Protein AF-A0A9E0IUX7-F1 (afdb_monomer_lite)

Radius of gyration: 29.85 Å; chains: 1; bounding box: 52×55×116 Å

Structure (mmCIF, N/CA/C/O backbone):
data_AF-A0A9E0IUX7-F1
#
_entry.id   AF-A0A9E0IUX7-F1
#
loop_
_atom_site.group_PDB
_atom_site.id
_atom_site.type_symbol
_atom_site.label_atom_id
_atom_site.label_alt_id
_atom_site.label_comp_id
_atom_site.label_asym_id
_atom_site.label_entity_id
_atom_site.label_seq_id
_atom_site.pdbx_PDB_ins_code
_atom_site.Cartn_x
_atom_site.Cartn_y
_atom_site.Cartn_z
_atom_site.occupancy
_atom_site.B_iso_or_equiv
_atom_site.auth_seq_id
_atom_site.auth_comp_id
_atom_site.auth_asym_id
_atom_site.auth_atom_id
_atom_site.pdbx_PDB_model_num
ATOM 1 N N . MET A 1 1 ? -4.320 -24.422 -92.831 1.00 38.84 1 MET A N 1
ATOM 2 C CA . MET A 1 1 ? -2.859 -24.378 -92.634 1.00 38.84 1 MET A CA 1
ATOM 3 C C . MET A 1 1 ? -2.565 -23.336 -91.564 1.00 38.84 1 MET A C 1
ATOM 5 O O . MET A 1 1 ? -2.976 -22.202 -91.733 1.00 38.84 1 MET A O 1
ATOM 9 N N . THR A 1 2 ? -1.992 -23.792 -90.444 1.00 42.22 2 THR A N 1
ATOM 10 C CA . THR A 1 2 ? -1.026 -23.112 -89.547 1.00 42.22 2 THR A CA 1
ATOM 11 C C . THR A 1 2 ? -1.149 -21.610 -89.227 1.00 42.22 2 THR A C 1
ATOM 13 O O . THR A 1 2 ? -0.957 -20.772 -90.100 1.00 42.22 2 THR A O 1
ATOM 16 N N . GLY A 1 3 ? -1.266 -21.301 -87.926 1.00 33.66 3 GLY A N 1
ATOM 17 C CA . GLY A 1 3 ? -0.912 -20.006 -87.308 1.00 33.66 3 GLY A CA 1
ATOM 18 C C . GLY A 1 3 ? -1.658 -19.783 -85.980 1.00 33.66 3 GLY A C 1
ATOM 19 O O . GLY A 1 3 ? -2.802 -19.356 -86.001 1.00 33.66 3 GLY A O 1
ATOM 20 N N . ALA A 1 4 ? -1.196 -20.338 -84.850 1.00 39.91 4 ALA A N 1
ATOM 21 C CA . ALA A 1 4 ? -0.287 -19.721 -83.859 1.00 39.91 4 ALA A CA 1
ATOM 22 C C . ALA A 1 4 ? -0.928 -18.524 -83.109 1.00 39.91 4 ALA A C 1
ATOM 24 O O . ALA A 1 4 ? -1.075 -17.446 -83.665 1.00 39.91 4 ALA A O 1
ATOM 25 N N . PHE A 1 5 ? -1.538 -18.754 -81.937 1.00 42.25 5 PHE A N 1
ATOM 26 C CA . PHE A 1 5 ? -0.973 -18.569 -80.579 1.00 42.25 5 PHE A CA 1
ATOM 27 C C . PHE A 1 5 ? -0.482 -17.146 -80.258 1.00 42.25 5 PHE A C 1
ATOM 29 O O . PHE A 1 5 ? 0.521 -16.704 -80.802 1.00 42.25 5 PHE A O 1
ATOM 36 N N . THR A 1 6 ? -1.137 -16.486 -79.292 1.00 41.50 6 THR A N 1
ATOM 37 C CA . THR A 1 6 ? -0.513 -15.784 -78.144 1.00 41.50 6 THR A CA 1
ATOM 38 C C . THR A 1 6 ? -1.606 -15.173 -77.254 1.00 41.50 6 THR A C 1
ATOM 40 O O . THR A 1 6 ? -2.048 -14.046 -77.446 1.00 41.50 6 THR A O 1
ATOM 43 N N . ALA A 1 7 ? -2.057 -15.929 -76.250 1.00 42.12 7 ALA A N 1
ATOM 44 C CA . ALA A 1 7 ? -2.763 -15.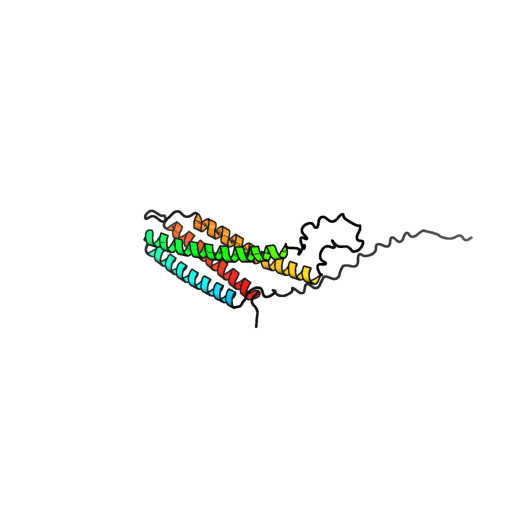364 -75.104 1.00 42.12 7 ALA A CA 1
ATOM 45 C C . ALA A 1 7 ? -1.705 -14.888 -74.098 1.00 42.12 7 ALA A C 1
ATOM 47 O O . ALA A 1 7 ? -0.958 -15.696 -73.545 1.00 42.12 7 ALA A O 1
ATOM 48 N N . LEU A 1 8 ? -1.611 -13.571 -73.906 1.00 38.94 8 LEU A N 1
ATOM 49 C CA . LEU A 1 8 ? -0.808 -12.945 -72.859 1.00 38.94 8 LEU A CA 1
ATOM 50 C C . LEU A 1 8 ? -1.397 -13.319 -71.492 1.00 38.94 8 LEU A C 1
ATOM 52 O O . LEU A 1 8 ? -2.413 -12.778 -71.062 1.00 38.94 8 LEU A O 1
ATOM 56 N N . LEU A 1 9 ? -0.748 -14.264 -70.816 1.00 36.31 9 LEU A N 1
ATOM 57 C CA . LEU A 1 9 ? -0.998 -14.582 -69.418 1.00 36.31 9 LEU A CA 1
ATOM 58 C C . LEU A 1 9 ? -0.338 -13.487 -68.562 1.00 36.31 9 LEU A C 1
ATOM 60 O O . LEU A 1 9 ? 0.882 -13.460 -68.398 1.00 36.31 9 LEU A O 1
ATOM 64 N N . TRP A 1 10 ? -1.127 -12.558 -68.025 1.00 37.59 10 TRP A N 1
ATOM 65 C CA . TRP A 1 10 ? -0.677 -11.685 -66.940 1.00 37.59 10 TRP A CA 1
ATOM 66 C C . TRP A 1 10 ? -0.594 -12.506 -65.649 1.00 37.59 10 TRP A C 1
ATOM 68 O O . TRP A 1 10 ? -1.574 -12.684 -64.933 1.00 37.59 10 TRP A O 1
ATOM 78 N N . CYS A 1 11 ? 0.600 -13.020 -65.352 1.00 33.94 11 CYS A N 1
ATOM 79 C CA . CYS A 1 11 ? 0.951 -13.499 -64.020 1.00 33.94 11 CYS A CA 1
ATOM 80 C C . CYS A 1 11 ? 1.122 -12.286 -63.096 1.00 33.94 11 CYS A C 1
ATOM 82 O O . CYS A 1 11 ? 2.198 -11.694 -63.018 1.00 33.94 11 CYS A O 1
ATOM 84 N N . THR A 1 12 ? 0.068 -11.908 -62.373 1.00 44.78 12 THR A N 1
ATOM 85 C CA . THR A 1 12 ? 0.210 -11.076 -61.176 1.00 44.78 12 THR A CA 1
ATOM 86 C C . THR A 1 12 ? 0.942 -11.897 -60.120 1.00 44.78 12 THR A C 1
ATOM 88 O O . THR A 1 12 ? 0.341 -12.737 -59.449 1.00 44.78 12 THR A O 1
ATOM 91 N N . MET A 1 13 ? 2.250 -11.679 -59.975 1.00 39.25 13 MET A N 1
ATOM 92 C CA . MET A 1 13 ? 2.980 -12.140 -58.799 1.00 39.25 13 MET A CA 1
AT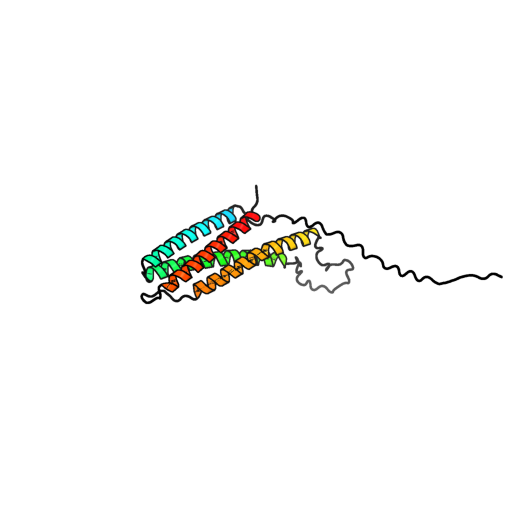OM 93 C C . MET A 1 13 ? 2.499 -11.341 -57.586 1.00 39.25 13 MET A C 1
ATOM 95 O O . MET A 1 13 ? 3.019 -10.275 -57.268 1.00 39.25 13 MET A O 1
ATOM 99 N N . VAL A 1 14 ? 1.480 -11.863 -56.908 1.00 43.47 14 VAL A N 1
ATOM 100 C CA . VAL A 1 14 ? 1.226 -11.529 -55.509 1.00 43.47 14 VAL A CA 1
ATOM 101 C C . VAL A 1 14 ? 2.374 -12.158 -54.731 1.00 43.47 14 VAL A C 1
ATOM 103 O O . VAL A 1 14 ? 2.405 -13.372 -54.542 1.00 43.47 14 VAL A O 1
ATOM 106 N N . LEU A 1 15 ? 3.355 -11.345 -54.334 1.00 39.97 15 LEU A N 1
ATOM 107 C CA . LEU A 1 15 ? 4.322 -11.759 -53.325 1.00 39.97 15 LEU A CA 1
ATOM 108 C C . LEU A 1 15 ? 3.532 -12.141 -52.065 1.00 39.97 15 LEU A C 1
ATOM 110 O O . LEU A 1 15 ? 2.854 -11.272 -51.506 1.00 39.97 15 LEU A O 1
ATOM 114 N N . PRO A 1 16 ? 3.602 -13.393 -51.580 1.00 40.91 16 PRO A N 1
ATOM 115 C CA . PRO A 1 16 ? 3.170 -13.667 -50.228 1.00 40.91 16 PRO A CA 1
ATOM 116 C C . PRO A 1 16 ? 4.124 -12.903 -49.313 1.00 40.91 16 PRO A C 1
ATOM 118 O O . PRO A 1 16 ? 5.325 -13.176 -49.270 1.00 40.91 16 PRO A O 1
ATOM 121 N N . LEU A 1 17 ? 3.579 -11.900 -48.624 1.00 39.53 17 LEU A N 1
ATOM 122 C CA . LEU A 1 17 ? 4.209 -11.248 -47.488 1.00 39.53 17 LEU A CA 1
ATOM 123 C C . LEU A 1 17 ? 4.637 -12.372 -46.543 1.00 39.53 17 LEU A C 1
ATOM 125 O O . LEU A 1 17 ? 3.790 -13.002 -45.909 1.00 39.53 17 LEU A O 1
ATOM 129 N N . ALA A 1 18 ? 5.931 -12.694 -46.544 1.00 40.06 18 ALA A N 1
ATOM 130 C CA . ALA A 1 18 ? 6.487 -13.728 -45.695 1.00 40.06 18 ALA A CA 1
ATOM 131 C C . ALA A 1 18 ? 6.075 -13.390 -44.264 1.00 40.06 18 ALA A C 1
ATOM 133 O O . ALA A 1 18 ? 6.483 -12.360 -43.721 1.00 40.06 18 ALA A O 1
ATOM 134 N N . ALA A 1 19 ? 5.193 -14.220 -43.707 1.00 41.41 19 ALA A N 1
ATOM 135 C CA . ALA A 1 19 ? 4.741 -14.111 -42.339 1.00 41.41 19 ALA A CA 1
ATOM 136 C C . ALA A 1 19 ? 5.991 -14.043 -41.463 1.00 41.41 19 ALA A C 1
ATOM 138 O O . ALA A 1 19 ? 6.768 -14.998 -41.398 1.00 41.41 19 ALA A O 1
ATOM 139 N N . ALA A 1 20 ? 6.217 -12.873 -40.865 1.00 42.66 20 ALA A N 1
ATOM 140 C CA . ALA A 1 20 ? 7.268 -12.682 -39.891 1.00 42.66 20 ALA A CA 1
ATOM 141 C C . ALA A 1 20 ? 7.113 -13.793 -38.852 1.00 42.66 20 ALA A C 1
ATOM 143 O O . ALA A 1 20 ? 6.057 -13.910 -38.226 1.00 42.66 20 ALA A O 1
ATOM 144 N N . ALA A 1 21 ? 8.137 -14.639 -38.728 1.00 38.56 21 ALA A N 1
ATOM 145 C CA . ALA A 1 21 ? 8.177 -15.666 -37.702 1.00 38.56 21 ALA A CA 1
ATOM 146 C C . ALA A 1 21 ? 7.792 -15.018 -36.361 1.00 38.56 21 ALA A C 1
ATOM 148 O O . ALA A 1 21 ? 8.293 -13.921 -36.073 1.00 38.56 21 ALA A O 1
ATOM 149 N N . PRO A 1 22 ? 6.897 -15.634 -35.562 1.00 43.81 22 PRO A N 1
ATOM 150 C CA . PRO A 1 22 ? 6.541 -15.083 -34.268 1.00 43.81 22 PRO A CA 1
ATOM 151 C C . PRO A 1 22 ? 7.844 -14.901 -33.500 1.00 43.81 22 PRO A C 1
ATOM 153 O O . PRO A 1 22 ? 8.601 -15.855 -33.317 1.00 43.81 22 PRO A O 1
ATOM 156 N N . LEU A 1 23 ? 8.145 -13.651 -33.133 1.00 45.34 23 LEU A N 1
ATOM 157 C CA . LEU A 1 23 ? 9.224 -13.342 -32.208 1.00 45.34 23 LEU A CA 1
ATOM 158 C C . LEU A 1 23 ? 8.963 -14.217 -30.992 1.00 45.34 23 LEU A C 1
ATOM 160 O O . LEU A 1 23 ? 8.014 -13.960 -30.260 1.00 45.34 23 LEU A O 1
ATOM 164 N N . SER A 1 24 ? 9.752 -15.278 -30.841 1.00 42.47 24 SER A N 1
ATOM 165 C CA . SER A 1 24 ? 9.698 -16.163 -29.692 1.00 42.47 24 SER A CA 1
ATOM 166 C C . SER A 1 24 ? 9.793 -15.280 -28.456 1.00 42.47 24 SER A C 1
ATOM 168 O O . SER A 1 24 ? 10.819 -14.632 -28.217 1.00 42.47 24 SER A O 1
ATOM 170 N N . ASP A 1 25 ? 8.658 -15.184 -27.775 1.00 42.00 25 ASP A N 1
ATOM 171 C CA . ASP A 1 25 ? 8.379 -14.323 -26.640 1.00 42.00 25 ASP A CA 1
ATOM 172 C C . ASP A 1 25 ? 9.044 -14.960 -25.421 1.00 42.00 25 ASP A C 1
ATOM 174 O O . ASP A 1 25 ? 8.406 -15.516 -24.530 1.00 42.00 25 ASP A O 1
ATOM 178 N N . THR A 1 26 ? 10.376 -15.001 -25.430 1.00 44.91 26 THR A N 1
ATOM 179 C CA . THR A 1 26 ? 11.132 -15.353 -24.238 1.00 44.91 26 THR A CA 1
ATOM 180 C C . THR A 1 26 ? 10.940 -14.180 -23.293 1.00 44.91 26 THR A C 1
ATOM 182 O O . THR A 1 26 ? 11.667 -13.191 -23.381 1.00 44.91 26 THR A O 1
ATOM 185 N N . SER A 1 27 ? 9.905 -14.253 -22.452 1.00 49.03 27 SER A N 1
ATOM 186 C CA . SER A 1 27 ? 9.655 -13.281 -21.397 1.00 49.03 27 SER A CA 1
ATOM 187 C C . SER A 1 27 ? 10.937 -13.173 -20.578 1.00 49.03 27 SER A C 1
ATOM 189 O O . SER A 1 27 ? 11.282 -14.091 -19.827 1.00 49.03 27 SER A O 1
ATOM 191 N N . LEU A 1 28 ? 11.693 -12.096 -20.780 1.00 54.25 28 LEU A N 1
ATOM 192 C CA . LEU A 1 28 ? 12.832 -11.789 -19.934 1.00 54.25 28 LEU A CA 1
ATOM 193 C C . LEU A 1 28 ? 12.288 -11.736 -18.509 1.00 54.25 28 LEU A C 1
ATOM 195 O O . LEU A 1 28 ? 11.316 -11.030 -18.232 1.00 54.25 28 LEU A O 1
ATOM 199 N N . GLY A 1 29 ? 12.858 -12.566 -17.637 1.00 55.97 29 GLY A N 1
ATOM 200 C CA . GLY A 1 29 ? 12.474 -12.589 -16.237 1.00 55.97 29 GLY A CA 1
ATOM 201 C C . GLY A 1 29 ? 12.621 -11.195 -15.615 1.00 55.97 29 GLY A C 1
ATOM 202 O O . GLY A 1 29 ? 13.360 -10.357 -16.139 1.00 55.97 29 GLY A O 1
ATOM 203 N N . PRO A 1 30 ? 11.934 -10.939 -14.495 1.00 59.56 30 PRO A N 1
ATOM 204 C CA . PRO A 1 30 ? 11.991 -9.648 -13.826 1.00 59.56 30 PRO A CA 1
ATOM 205 C C . PRO A 1 30 ? 13.447 -9.287 -13.525 1.00 59.56 30 PRO A C 1
ATOM 207 O O . PRO A 1 30 ? 14.152 -10.031 -12.838 1.00 59.56 30 PRO A O 1
ATOM 210 N N . VAL A 1 31 ? 13.904 -8.147 -14.047 1.00 66.62 31 VAL A N 1
ATOM 211 C CA . VAL A 1 31 ? 15.215 -7.604 -13.686 1.00 66.62 31 VAL A CA 1
ATOM 212 C C . VAL A 1 31 ? 15.165 -7.290 -12.194 1.00 66.62 31 VAL A C 1
ATOM 214 O O . VAL A 1 31 ? 14.237 -6.602 -11.771 1.00 66.62 31 VAL A O 1
ATOM 217 N N . PRO A 1 32 ? 16.121 -7.756 -11.375 1.00 70.81 32 PRO A N 1
ATOM 218 C CA . PRO A 1 32 ? 16.087 -7.464 -9.955 1.00 70.81 32 PRO A CA 1
ATOM 219 C C . PRO A 1 32 ? 16.117 -5.950 -9.709 1.00 70.81 32 PRO A C 1
ATOM 221 O O . PRO A 1 32 ? 17.098 -5.282 -10.043 1.00 70.81 32 PRO A O 1
ATOM 224 N N . LYS A 1 33 ? 15.044 -5.406 -9.135 1.00 81.31 33 LYS A N 1
ATOM 225 C CA . LYS A 1 33 ? 14.927 -3.979 -8.786 1.00 81.31 33 LYS A CA 1
ATOM 226 C C . LYS A 1 33 ? 15.005 -3.742 -7.292 1.00 81.31 33 LYS A C 1
ATOM 228 O O . LYS A 1 33 ? 15.460 -2.683 -6.875 1.00 81.31 33 LYS A O 1
ATOM 233 N N . TYR A 1 34 ? 14.592 -4.731 -6.505 1.00 80.69 34 TYR A N 1
ATOM 234 C CA . TYR A 1 34 ? 14.556 -4.621 -5.059 1.00 80.69 34 TYR A CA 1
ATOM 235 C C . TYR A 1 34 ? 15.712 -5.374 -4.419 1.00 80.69 34 TYR A C 1
ATOM 237 O O . TYR A 1 34 ? 16.035 -6.522 -4.752 1.00 80.69 34 TYR A O 1
ATOM 245 N N . SER A 1 35 ? 16.314 -4.724 -3.435 1.00 84.94 35 SER A N 1
ATOM 246 C CA . SER A 1 35 ? 17.231 -5.366 -2.513 1.00 84.94 35 SER A CA 1
ATOM 247 C C . SER A 1 35 ? 16.472 -6.260 -1.526 1.00 84.94 35 SER A C 1
ATOM 249 O O . SER A 1 35 ? 15.308 -6.038 -1.185 1.00 84.94 35 SER A O 1
ATOM 251 N N . GLN A 1 36 ? 17.168 -7.262 -0.986 1.00 85.56 36 GLN A N 1
ATOM 252 C CA . GLN A 1 36 ? 16.649 -8.063 0.129 1.00 85.56 36 GLN A CA 1
ATOM 253 C C . GLN A 1 36 ? 16.327 -7.202 1.365 1.00 85.56 36 GLN A C 1
ATOM 255 O O . GLN A 1 36 ? 15.449 -7.559 2.147 1.00 85.56 36 GLN A O 1
ATOM 260 N N . ALA A 1 37 ? 17.021 -6.074 1.550 1.00 87.81 37 ALA A N 1
ATOM 261 C CA . ALA A 1 37 ? 16.767 -5.146 2.649 1.00 87.81 37 ALA A CA 1
ATOM 262 C C . ALA A 1 37 ? 15.415 -4.433 2.491 1.00 87.81 37 ALA A C 1
ATOM 264 O O . ALA A 1 37 ? 14.642 -4.388 3.444 1.00 87.81 37 ALA A O 1
ATOM 265 N N . GLU A 1 38 ? 15.092 -3.952 1.288 1.00 87.44 38 GLU A N 1
ATOM 266 C CA . GLU A 1 38 ? 13.795 -3.322 0.998 1.00 87.44 38 GLU A CA 1
ATOM 267 C C . GLU A 1 38 ? 12.640 -4.309 1.156 1.00 87.44 38 GLU A C 1
ATOM 269 O O . GLU A 1 38 ? 11.634 -3.976 1.772 1.00 87.44 38 GLU A O 1
ATOM 274 N N . TRP A 1 39 ? 12.805 -5.549 0.687 1.00 90.50 39 TRP A N 1
ATOM 275 C CA . TRP A 1 39 ? 11.792 -6.590 0.871 1.00 90.50 39 TRP A CA 1
ATOM 276 C C . TRP A 1 39 ? 11.557 -6.937 2.350 1.00 90.50 39 TRP A C 1
ATOM 278 O O . TRP A 1 39 ? 10.419 -7.133 2.779 1.00 90.50 39 TRP A O 1
ATOM 288 N N . LYS A 1 40 ? 12.624 -6.995 3.160 1.00 91.69 40 LYS A N 1
ATOM 289 C CA . LYS A 1 40 ? 12.500 -7.202 4.612 1.00 91.69 40 LYS A CA 1
ATOM 290 C C . LYS A 1 40 ? 11.812 -6.024 5.295 1.00 91.69 40 LYS A C 1
ATOM 292 O O . LYS A 1 40 ? 10.946 -6.258 6.133 1.00 91.69 40 LYS A O 1
ATOM 297 N N . LYS A 1 41 ? 12.161 -4.793 4.917 1.00 93.19 41 LYS A N 1
ATOM 298 C CA . LYS A 1 41 ? 11.524 -3.582 5.440 1.00 93.19 41 LYS A CA 1
ATOM 299 C C . LYS A 1 41 ? 10.020 -3.584 5.148 1.00 93.19 41 LYS A C 1
ATOM 301 O O . LYS A 1 41 ? 9.238 -3.416 6.074 1.00 93.19 41 LYS A O 1
ATOM 306 N N . GLU A 1 42 ? 9.622 -3.885 3.913 1.00 92.56 42 GLU A N 1
ATOM 307 C CA . GLU A 1 42 ? 8.208 -3.987 3.525 1.00 92.56 42 GLU A CA 1
ATOM 308 C C . GLU A 1 42 ? 7.460 -5.021 4.385 1.00 92.56 42 GLU A C 1
ATOM 310 O O . GLU A 1 42 ? 6.380 -4.779 4.924 1.00 92.56 42 GLU A O 1
ATOM 315 N N . LYS A 1 43 ? 8.085 -6.180 4.617 1.00 94.44 43 LYS A N 1
ATOM 316 C CA . LYS A 1 43 ? 7.533 -7.215 5.498 1.00 94.44 43 LYS A CA 1
ATOM 317 C C . LYS A 1 43 ? 7.364 -6.730 6.945 1.00 94.44 43 LYS A C 1
ATOM 319 O O . LYS A 1 43 ? 6.386 -7.094 7.602 1.00 94.44 43 LYS A O 1
ATOM 324 N N . GLU A 1 44 ? 8.312 -5.954 7.463 1.00 94.69 44 GLU A N 1
ATOM 325 C CA . GLU A 1 44 ? 8.221 -5.355 8.798 1.00 94.69 44 GLU A CA 1
ATOM 326 C C . GLU A 1 44 ? 7.123 -4.296 8.880 1.00 94.69 44 GLU A C 1
ATOM 328 O O . GLU A 1 44 ? 6.409 -4.239 9.883 1.00 94.69 44 GLU A O 1
ATOM 333 N N . ASP A 1 45 ? 6.958 -3.487 7.838 1.00 93.62 45 ASP A N 1
ATOM 334 C CA . ASP A 1 45 ? 5.942 -2.442 7.781 1.00 93.62 45 ASP A CA 1
ATOM 335 C C . ASP A 1 45 ? 4.529 -3.053 7.718 1.00 93.62 45 ASP A C 1
ATOM 337 O O . ASP A 1 45 ? 3.666 -2.653 8.505 1.00 93.62 45 ASP A O 1
ATOM 341 N N . ILE A 1 46 ? 4.329 -4.152 6.975 1.00 94.94 46 ILE A N 1
ATOM 342 C CA . ILE A 1 46 ? 3.103 -4.977 7.049 1.00 94.94 46 ILE A CA 1
ATOM 343 C C . ILE A 1 46 ? 2.873 -5.511 8.470 1.00 94.94 46 ILE A C 1
ATOM 345 O O . ILE A 1 46 ? 1.753 -5.474 8.984 1.00 94.94 46 ILE A O 1
ATOM 349 N N . ALA A 1 47 ? 3.918 -6.002 9.144 1.00 95.81 47 ALA A N 1
ATOM 350 C CA . ALA A 1 47 ? 3.788 -6.533 10.501 1.00 95.81 47 ALA A CA 1
ATOM 351 C C . ALA A 1 47 ? 3.433 -5.444 11.532 1.00 95.81 47 ALA A C 1
ATOM 353 O O . ALA A 1 47 ? 2.689 -5.709 12.482 1.00 95.81 47 ALA A O 1
ATOM 354 N N . LYS A 1 48 ? 3.946 -4.217 11.365 1.00 95.12 48 LYS A N 1
ATOM 355 C CA . LYS A 1 48 ? 3.555 -3.054 12.179 1.00 95.12 48 LYS A CA 1
ATOM 356 C C . LYS A 1 48 ? 2.106 -2.664 11.900 1.00 95.12 48 LYS A C 1
ATOM 358 O O . LYS A 1 48 ? 1.352 -2.477 12.856 1.00 95.12 48 LYS A O 1
ATOM 363 N N . PHE A 1 49 ? 1.704 -2.627 10.632 1.00 95.88 49 PHE A N 1
ATOM 364 C CA . PHE A 1 49 ? 0.330 -2.329 10.236 1.00 95.88 49 PHE A CA 1
ATOM 365 C C . PHE A 1 49 ? -0.658 -3.349 10.826 1.00 95.88 49 PHE A C 1
ATOM 367 O O . PHE A 1 49 ? -1.671 -2.976 11.412 1.00 95.88 49 PHE A O 1
ATOM 374 N N . ASP A 1 50 ? -0.310 -4.639 10.815 1.00 95.75 50 ASP A N 1
ATOM 375 C CA . ASP A 1 50 ? -1.097 -5.702 11.455 1.00 95.75 50 ASP A CA 1
ATOM 376 C C . ASP A 1 50 ? -1.279 -5.492 12.965 1.00 95.75 50 ASP A C 1
ATOM 378 O O . ASP A 1 50 ? -2.341 -5.795 13.520 1.00 95.75 50 ASP A O 1
ATOM 382 N N . LYS A 1 51 ? -0.255 -4.978 13.659 1.00 96.19 51 LYS A N 1
ATOM 383 C CA . LYS A 1 51 ? -0.365 -4.633 15.085 1.00 96.19 51 LYS A CA 1
ATOM 384 C C . LYS A 1 51 ? -1.324 -3.462 15.292 1.00 96.19 51 LYS A C 1
ATOM 386 O O . LYS A 1 51 ? -2.179 -3.550 16.172 1.00 96.19 51 LYS A O 1
ATOM 391 N N . GLN A 1 52 ? -1.226 -2.423 14.466 1.00 94.81 52 GLN A N 1
ATOM 392 C CA . GLN A 1 52 ? -2.127 -1.269 14.516 1.00 94.81 52 GLN A CA 1
ATOM 393 C C . GLN A 1 52 ? -3.575 -1.673 14.212 1.00 94.81 52 GLN A C 1
ATOM 395 O O . GLN A 1 52 ? -4.488 -1.243 14.907 1.00 94.81 52 GLN A O 1
ATOM 400 N N . LEU A 1 53 ? -3.798 -2.573 13.254 1.00 95.44 53 LEU A N 1
ATOM 401 C CA . LEU A 1 53 ? -5.130 -3.075 12.907 1.00 95.44 53 LEU A CA 1
ATOM 402 C C . LEU A 1 53 ? -5.742 -3.911 14.042 1.00 95.44 53 LEU A C 1
ATOM 404 O O . LEU A 1 53 ? -6.934 -3.811 14.339 1.00 95.44 53 LEU A O 1
ATOM 408 N N . LYS A 1 54 ? -4.926 -4.708 14.744 1.00 95.75 54 LYS A N 1
ATOM 409 C CA . LYS A 1 54 ? -5.358 -5.394 15.975 1.00 95.75 54 LYS A CA 1
ATOM 410 C C . LYS A 1 54 ? -5.701 -4.405 17.087 1.00 95.75 54 LYS A C 1
ATOM 412 O O . LYS A 1 54 ? -6.658 -4.642 17.824 1.00 95.75 54 LYS A O 1
ATOM 417 N N . GLU A 1 55 ? -4.928 -3.333 17.231 1.00 94.75 55 GLU A N 1
ATOM 418 C CA . GLU A 1 55 ? -5.213 -2.267 18.192 1.00 94.75 55 GLU A CA 1
ATOM 419 C C . GLU A 1 55 ? -6.520 -1.544 17.848 1.00 94.75 55 GLU A C 1
ATOM 421 O O . GLU A 1 55 ? -7.373 -1.395 18.719 1.00 94.75 55 GLU A O 1
ATOM 426 N N . TRP A 1 56 ? -6.742 -1.223 16.572 1.00 94.56 56 TRP A N 1
ATOM 427 C CA . TRP A 1 56 ? -7.987 -0.648 16.066 1.00 94.56 56 TRP A CA 1
ATOM 428 C C . TRP A 1 56 ? -9.195 -1.517 16.422 1.00 94.56 56 TRP A C 1
ATOM 430 O O . TRP A 1 56 ? -10.139 -1.046 17.051 1.00 94.56 56 TRP A O 1
ATOM 440 N N . LYS A 1 57 ? -9.131 -2.826 16.151 1.00 93.62 57 LYS A N 1
ATOM 441 C CA . LYS A 1 57 ? -10.198 -3.769 16.528 1.00 93.62 57 LYS A CA 1
ATOM 442 C C . LYS A 1 57 ? -10.475 -3.791 18.035 1.00 93.62 57 LYS A C 1
ATOM 444 O O . LYS A 1 57 ? -11.612 -4.013 18.445 1.00 93.62 57 LYS A O 1
ATOM 449 N N . LYS A 1 58 ? -9.456 -3.582 18.877 1.00 93.12 58 LYS A N 1
ATOM 450 C CA . LYS A 1 58 ? -9.639 -3.444 20.332 1.00 93.12 58 LYS A CA 1
ATOM 451 C C . LYS A 1 58 ? -10.261 -2.095 20.696 1.00 93.12 58 LYS A C 1
ATOM 453 O O . LYS A 1 58 ? -11.107 -2.064 21.583 1.00 93.12 58 LYS A O 1
ATOM 458 N N . ALA A 1 59 ? -9.866 -1.014 20.028 1.00 90.44 59 ALA A N 1
ATOM 459 C CA . ALA A 1 59 ? -10.430 0.317 20.230 1.00 90.44 59 ALA A CA 1
ATOM 460 C C . ALA A 1 59 ? -11.927 0.353 19.889 1.00 90.44 59 ALA A C 1
ATOM 462 O O . ALA A 1 59 ? -12.717 0.814 20.708 1.00 90.44 59 ALA A O 1
ATOM 463 N N . VAL A 1 60 ? -12.325 -0.257 18.766 1.00 90.69 60 VAL A N 1
ATOM 464 C CA . VAL A 1 60 ? -13.734 -0.406 18.353 1.00 90.69 60 VAL A CA 1
ATOM 465 C C . VAL A 1 60 ? -14.565 -1.111 19.421 1.00 90.69 60 VAL A C 1
ATOM 467 O O . VAL A 1 60 ? -15.647 -0.647 19.757 1.00 90.69 60 VAL A O 1
ATOM 470 N N . LYS A 1 61 ? -14.040 -2.177 20.039 1.00 88.94 61 LYS A N 1
ATOM 471 C CA . LYS A 1 61 ? -14.740 -2.885 21.127 1.00 88.94 61 LYS A CA 1
ATOM 472 C C . LYS A 1 61 ? -14.908 -2.054 22.397 1.00 88.94 61 LYS A C 1
ATOM 474 O O . LYS A 1 61 ? -15.860 -2.273 23.134 1.00 88.94 61 LYS A O 1
ATOM 479 N N . LYS A 1 62 ? -13.966 -1.154 22.685 1.00 87.25 62 LYS A N 1
ATOM 480 C CA . LYS A 1 62 ? -14.025 -0.275 23.861 1.00 87.25 62 LYS A CA 1
ATOM 481 C C . LYS A 1 62 ? -14.956 0.920 23.657 1.00 87.25 62 LYS A C 1
ATOM 483 O O . LYS A 1 62 ? -15.311 1.543 24.649 1.00 87.25 62 LYS A O 1
ATOM 488 N N . ALA A 1 63 ? -15.294 1.247 22.404 1.00 82.06 63 ALA A N 1
ATOM 489 C CA . ALA A 1 63 ? -16.166 2.358 22.020 1.00 82.06 63 ALA A CA 1
ATOM 490 C C . ALA A 1 63 ? -15.799 3.710 22.671 1.00 82.06 63 ALA A C 1
ATOM 492 O O . ALA A 1 63 ? -16.657 4.560 22.868 1.00 82.06 63 ALA A O 1
ATOM 493 N N . ASN A 1 64 ? -14.520 3.914 23.011 1.00 87.31 64 ASN A N 1
ATOM 494 C CA . ASN A 1 64 ? -14.025 5.181 23.543 1.00 87.31 64 ASN A CA 1
ATOM 495 C C . ASN A 1 64 ? -13.599 6.078 22.361 1.00 87.31 64 ASN A C 1
ATOM 497 O O . ASN A 1 64 ? -12.640 5.710 21.669 1.00 87.31 64 ASN A O 1
ATOM 501 N N . PRO A 1 65 ? -14.265 7.226 22.125 1.00 87.25 65 PRO A N 1
ATOM 502 C CA . PRO A 1 65 ? -14.000 8.075 20.963 1.00 87.25 65 PRO A CA 1
ATOM 503 C C . PRO A 1 65 ? -12.566 8.614 20.892 1.00 87.25 65 PRO A C 1
ATOM 505 O O . PRO A 1 65 ? -11.956 8.578 19.825 1.00 87.25 65 PRO A O 1
ATOM 508 N N . ASP A 1 66 ? -11.978 9.040 22.011 1.00 89.25 66 ASP A N 1
ATOM 509 C CA . ASP A 1 66 ? -10.609 9.579 22.036 1.00 89.25 66 ASP A CA 1
ATOM 510 C C . ASP A 1 66 ? -9.580 8.507 21.673 1.00 89.25 66 ASP A C 1
ATOM 512 O O . ASP A 1 66 ? -8.646 8.736 20.892 1.00 89.25 66 ASP A O 1
ATOM 516 N N . TYR A 1 67 ? -9.778 7.297 22.201 1.00 92.00 67 TYR A N 1
ATOM 517 C CA . TYR A 1 67 ? -8.922 6.164 21.879 1.00 92.00 67 TYR A CA 1
ATOM 518 C C . TYR A 1 67 ? -9.078 5.743 20.412 1.00 92.00 67 TYR A C 1
ATOM 520 O O . TYR A 1 67 ? -8.079 5.486 19.739 1.00 92.00 67 TYR A O 1
ATOM 528 N N . LEU A 1 68 ? -10.309 5.734 19.891 1.00 91.31 68 LEU A N 1
ATOM 529 C CA . LEU A 1 68 ? -10.598 5.471 18.481 1.00 91.31 68 LEU A CA 1
ATOM 530 C C . LEU A 1 68 ? -9.915 6.483 17.563 1.00 91.31 68 LEU A C 1
ATOM 532 O O . LEU A 1 68 ? -9.188 6.075 16.662 1.00 91.31 68 LEU A O 1
ATOM 536 N N . ASN A 1 69 ? -10.086 7.781 17.821 1.00 91.56 69 ASN A N 1
ATOM 537 C CA . ASN A 1 69 ? -9.468 8.849 17.035 1.00 91.56 69 ASN A CA 1
ATOM 538 C C . ASN A 1 69 ? -7.937 8.745 17.051 1.00 91.56 69 ASN A C 1
ATOM 540 O O . ASN A 1 69 ? -7.294 8.861 16.008 1.00 91.56 69 ASN A O 1
ATOM 544 N N . THR A 1 70 ? -7.349 8.442 18.212 1.00 93.56 70 THR A N 1
ATOM 545 C CA . THR A 1 70 ? -5.896 8.272 18.356 1.00 93.56 70 THR A CA 1
ATOM 546 C C . THR A 1 70 ? -5.376 7.085 17.544 1.00 93.56 70 THR A C 1
ATOM 548 O O . THR A 1 70 ? -4.412 7.217 16.788 1.00 93.56 70 THR A O 1
ATOM 551 N N . VAL A 1 71 ? -5.992 5.908 17.690 1.00 93.88 71 VAL A N 1
ATOM 552 C CA . VAL A 1 71 ? -5.554 4.697 16.977 1.00 93.88 71 VAL A CA 1
ATOM 553 C C . VAL A 1 71 ? -5.795 4.836 15.474 1.00 93.88 71 VAL A C 1
ATOM 555 O O . VAL A 1 71 ? -4.929 4.469 14.678 1.00 93.88 71 VAL A O 1
ATOM 558 N N . TYR A 1 72 ? -6.927 5.423 15.087 1.00 93.38 72 TYR A N 1
ATOM 559 C CA . TYR A 1 72 ? -7.266 5.679 13.694 1.00 93.38 72 TYR A CA 1
ATOM 560 C C . TYR A 1 72 ? -6.302 6.662 13.026 1.00 93.38 72 TYR A C 1
ATOM 562 O O . TYR A 1 72 ? -5.817 6.399 11.929 1.00 93.38 72 TYR A O 1
ATOM 570 N N . GLY A 1 73 ? -5.942 7.754 13.705 1.00 93.06 73 GLY A N 1
ATOM 571 C CA . GLY A 1 73 ? -4.947 8.701 13.200 1.00 93.06 73 GLY A CA 1
ATOM 572 C C . GLY A 1 73 ? -3.599 8.028 12.924 1.00 93.06 73 GLY A C 1
ATOM 573 O O . GLY A 1 73 ? -3.030 8.195 11.847 1.00 93.06 73 GLY A O 1
ATOM 574 N N . ARG A 1 74 ? -3.127 7.178 13.848 1.00 94.69 74 ARG A N 1
ATOM 575 C CA . ARG A 1 74 ? -1.852 6.452 13.694 1.00 94.69 74 ARG A CA 1
ATOM 576 C C . ARG A 1 74 ? -1.856 5.457 12.535 1.00 94.69 74 ARG A C 1
ATOM 578 O O . ARG A 1 74 ? -0.845 5.339 11.839 1.00 94.69 74 ARG A O 1
ATOM 585 N N . ILE A 1 75 ? -2.941 4.698 12.355 1.00 95.06 75 ILE A N 1
ATOM 586 C CA . ILE A 1 75 ? -3.023 3.729 11.251 1.00 95.06 75 ILE A CA 1
ATOM 587 C C . ILE A 1 75 ? -3.179 4.448 9.908 1.00 95.06 75 ILE A C 1
ATOM 589 O O . ILE A 1 75 ? -2.574 4.034 8.922 1.00 95.06 75 ILE A O 1
ATOM 593 N N . LEU A 1 76 ? -3.896 5.575 9.883 1.00 94.50 76 LEU A N 1
ATOM 594 C CA . LEU A 1 76 ? -4.048 6.400 8.692 1.00 94.50 76 LEU A CA 1
ATOM 595 C C . LEU A 1 76 ? -2.711 7.028 8.269 1.00 94.50 76 LEU A C 1
ATOM 597 O O . LEU A 1 76 ? -2.353 6.965 7.096 1.00 94.50 76 LEU A O 1
ATOM 601 N N . GLU A 1 77 ? -1.921 7.558 9.206 1.00 94.88 77 GLU A N 1
ATOM 602 C CA . GLU A 1 77 ? -0.555 8.025 8.923 1.00 94.88 77 GLU A CA 1
ATOM 603 C C . GLU A 1 77 ? 0.356 6.909 8.401 1.00 94.88 77 GLU A C 1
ATOM 605 O O . GLU A 1 77 ? 1.172 7.138 7.506 1.00 94.88 77 GLU A O 1
ATOM 610 N N . ALA A 1 78 ? 0.253 5.697 8.956 1.00 94.75 78 ALA A N 1
ATOM 611 C CA . ALA A 1 78 ? 1.003 4.550 8.453 1.00 94.75 78 ALA A CA 1
ATOM 612 C C . ALA A 1 78 ? 0.605 4.218 7.006 1.00 94.75 78 ALA A C 1
ATOM 614 O O . ALA A 1 78 ? 1.486 4.086 6.159 1.00 94.75 78 ALA A O 1
ATOM 615 N N . ALA A 1 79 ? -0.697 4.192 6.706 1.00 94.88 79 ALA A N 1
ATOM 616 C CA . ALA A 1 79 ? -1.210 3.962 5.358 1.00 94.88 79 ALA A CA 1
ATOM 617 C C . ALA A 1 79 ? -0.743 5.044 4.365 1.00 94.88 79 ALA A C 1
ATOM 619 O O . ALA A 1 79 ? -0.286 4.723 3.269 1.00 94.88 79 ALA A O 1
ATOM 620 N N . TYR A 1 80 ? -0.775 6.325 4.751 1.00 95.56 80 TYR A N 1
ATOM 621 C CA . TYR A 1 80 ? -0.256 7.415 3.914 1.00 95.56 80 TYR A CA 1
ATOM 622 C C . TYR A 1 80 ? 1.239 7.285 3.637 1.00 95.56 80 TYR A C 1
ATOM 624 O O . TYR A 1 80 ? 1.679 7.496 2.506 1.00 95.56 80 TYR A O 1
ATOM 632 N N . ARG A 1 81 ? 2.035 6.954 4.660 1.00 95.38 81 ARG A N 1
ATOM 633 C CA . ARG A 1 81 ? 3.479 6.760 4.489 1.00 95.38 81 ARG A CA 1
ATOM 634 C C . ARG A 1 81 ? 3.786 5.604 3.551 1.00 95.38 81 ARG A C 1
ATOM 636 O O . ARG A 1 81 ? 4.710 5.744 2.754 1.00 95.38 81 ARG A O 1
ATOM 643 N N . GLU A 1 82 ? 3.039 4.509 3.634 1.00 95.06 82 GLU A N 1
ATOM 644 C CA . GLU A 1 82 ? 3.225 3.376 2.729 1.00 95.06 82 GLU A CA 1
ATOM 645 C C . GLU A 1 82 ? 2.862 3.748 1.294 1.00 95.06 82 GLU A C 1
ATOM 647 O O . GLU A 1 82 ? 3.683 3.652 0.385 1.00 95.06 82 GLU A O 1
ATOM 652 N N . HIS A 1 83 ? 1.671 4.315 1.107 1.00 95.94 83 HIS A N 1
ATOM 653 C CA . HIS A 1 83 ? 1.215 4.739 -0.208 1.00 95.94 83 HIS A CA 1
ATOM 654 C C . HIS A 1 83 ? 2.187 5.704 -0.889 1.00 95.94 83 HIS A C 1
ATOM 656 O O . HIS A 1 83 ? 2.501 5.557 -2.070 1.00 95.94 83 HIS A O 1
ATOM 662 N N . ASN A 1 84 ? 2.704 6.681 -0.142 1.00 94.81 84 ASN A N 1
ATOM 663 C CA . ASN A 1 84 ? 3.678 7.627 -0.671 1.00 94.81 84 ASN A CA 1
ATOM 664 C C . ASN A 1 84 ? 5.005 6.944 -1.022 1.00 94.81 84 ASN A C 1
ATOM 666 O O . ASN A 1 84 ? 5.618 7.307 -2.025 1.00 94.81 84 ASN A O 1
ATOM 670 N N . GLN A 1 85 ? 5.459 5.960 -0.239 1.00 93.06 85 GLN A N 1
ATOM 671 C CA . GLN A 1 85 ? 6.658 5.186 -0.566 1.00 93.06 85 GLN A CA 1
ATOM 672 C C . GLN A 1 85 ? 6.469 4.416 -1.875 1.00 93.06 85 GLN A C 1
ATOM 674 O O . GLN A 1 85 ? 7.269 4.605 -2.796 1.00 93.06 85 GLN A O 1
ATOM 679 N N . LEU A 1 86 ? 5.394 3.633 -2.007 1.00 93.31 86 LEU A N 1
ATOM 680 C CA . LEU A 1 86 ? 5.089 2.913 -3.244 1.00 93.31 86 LEU A CA 1
ATOM 681 C C . LEU A 1 86 ? 4.941 3.876 -4.432 1.00 93.31 86 LEU A C 1
ATOM 683 O O . LEU A 1 86 ? 5.613 3.712 -5.450 1.00 93.31 86 LEU A O 1
ATOM 687 N N . SER A 1 87 ? 4.119 4.917 -4.298 1.00 93.31 87 SER A N 1
ATOM 688 C CA . SER A 1 87 ? 3.855 5.888 -5.366 1.00 93.31 87 SER A CA 1
ATOM 689 C C . SER A 1 87 ? 5.128 6.595 -5.844 1.00 93.31 87 SER A C 1
ATOM 691 O O . SER A 1 87 ? 5.362 6.717 -7.052 1.00 93.31 87 SER A O 1
ATOM 693 N N . ASN A 1 88 ? 6.014 6.987 -4.921 1.00 92.75 88 ASN A N 1
ATOM 694 C CA . ASN A 1 88 ? 7.302 7.591 -5.262 1.00 92.75 88 ASN A CA 1
ATOM 695 C C . ASN A 1 88 ? 8.222 6.610 -6.000 1.00 92.75 88 ASN A C 1
ATOM 697 O O . ASN A 1 88 ? 8.867 7.004 -6.976 1.00 92.75 88 ASN A O 1
ATOM 701 N N . ARG A 1 89 ? 8.257 5.335 -5.580 1.00 89.44 89 ARG A N 1
ATOM 702 C CA . ARG A 1 89 ? 9.020 4.276 -6.265 1.00 89.44 89 ARG A CA 1
ATOM 703 C C . ARG A 1 89 ? 8.524 4.085 -7.700 1.00 89.44 89 ARG A C 1
ATOM 705 O O . ARG A 1 89 ? 9.321 4.146 -8.637 1.00 89.44 89 ARG A O 1
ATOM 712 N N . VAL A 1 90 ? 7.212 3.932 -7.884 1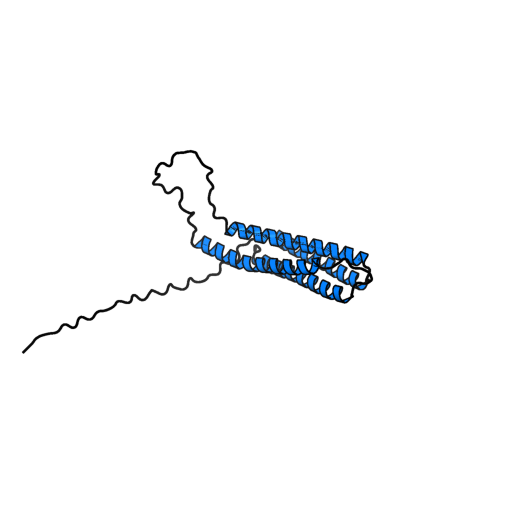.00 90.69 90 VAL A N 1
ATOM 713 C CA . VAL A 1 90 ? 6.578 3.747 -9.201 1.00 90.69 90 VAL A CA 1
ATOM 714 C C . VAL A 1 90 ? 6.809 4.957 -10.101 1.00 90.69 90 VAL A C 1
ATOM 716 O O . VAL A 1 90 ? 7.230 4.809 -11.247 1.00 90.69 90 VAL A O 1
ATOM 719 N N . SER A 1 91 ? 6.620 6.167 -9.574 1.00 87.94 91 SER A N 1
ATOM 720 C CA . SER A 1 91 ? 6.849 7.414 -10.313 1.00 87.94 91 SER A CA 1
ATOM 721 C C . SER A 1 91 ? 8.320 7.598 -10.698 1.00 87.94 91 SER A C 1
ATOM 723 O O . SER A 1 91 ? 8.633 8.099 -11.780 1.00 87.94 91 SER A O 1
ATOM 725 N N . GLY A 1 92 ? 9.252 7.198 -9.829 1.00 86.88 92 GLY A N 1
ATOM 726 C CA . GLY A 1 92 ? 10.684 7.174 -10.126 1.00 86.88 92 GLY A CA 1
ATOM 727 C C . GLY A 1 92 ? 11.011 6.254 -11.301 1.00 86.88 92 GLY A C 1
ATOM 728 O O . GLY A 1 92 ? 11.620 6.703 -12.272 1.00 86.88 92 GLY A O 1
ATOM 729 N N . ARG A 1 93 ? 10.540 5.003 -11.243 1.00 85.81 93 ARG A N 1
ATOM 730 C CA . ARG A 1 93 ? 10.741 3.992 -12.296 1.00 85.81 93 ARG A CA 1
ATOM 731 C C . ARG A 1 93 ? 10.089 4.403 -13.623 1.00 85.81 93 ARG A C 1
ATOM 733 O O . ARG A 1 93 ? 10.731 4.346 -14.667 1.00 85.81 93 ARG A O 1
ATOM 740 N N . SER A 1 94 ? 8.861 4.919 -13.584 1.00 86.06 94 SER A N 1
ATOM 741 C CA . SER A 1 94 ? 8.151 5.407 -14.776 1.00 86.06 94 SER A CA 1
ATOM 742 C C . SER A 1 94 ? 8.901 6.551 -15.475 1.00 86.06 94 SER A C 1
ATOM 744 O O . SER A 1 94 ? 9.089 6.534 -16.691 1.00 86.06 94 SER A O 1
ATOM 746 N N . ARG A 1 95 ? 9.450 7.511 -14.715 1.00 84.25 95 ARG A N 1
ATOM 747 C CA . ARG A 1 95 ? 10.277 8.588 -15.292 1.00 84.25 95 ARG A CA 1
ATOM 748 C C . ARG A 1 95 ? 11.554 8.070 -15.951 1.00 84.25 95 ARG A C 1
ATOM 750 O O . ARG A 1 95 ? 11.962 8.624 -16.967 1.00 84.25 95 ARG A O 1
ATOM 757 N N . GLN A 1 96 ? 12.174 7.024 -15.406 1.00 81.06 96 GLN A N 1
ATOM 758 C CA . GLN A 1 96 ? 13.366 6.407 -16.000 1.00 81.06 96 GLN A CA 1
ATOM 759 C C . GLN A 1 96 ? 13.062 5.724 -17.341 1.00 81.06 96 GLN A C 1
ATOM 761 O O . GLN A 1 96 ? 13.915 5.741 -18.222 1.00 81.06 96 GLN A O 1
ATOM 766 N N . LEU A 1 97 ? 11.850 5.190 -17.534 1.00 75.75 97 LEU A N 1
ATOM 767 C CA . LEU A 1 97 ? 11.426 4.646 -18.830 1.00 75.75 97 LEU A CA 1
ATOM 768 C C . LEU A 1 97 ? 11.270 5.725 -19.909 1.00 75.75 97 LEU A C 1
ATOM 770 O O . LEU A 1 97 ? 11.617 5.493 -21.070 1.00 75.75 97 LEU A O 1
ATOM 774 N N . ILE A 1 98 ? 10.743 6.891 -19.523 1.00 69.31 98 ILE A N 1
ATOM 775 C CA . ILE A 1 98 ? 10.430 8.002 -20.435 1.00 69.31 98 ILE A CA 1
ATOM 776 C C . ILE A 1 98 ? 11.680 8.821 -20.777 1.00 69.31 98 ILE A C 1
ATOM 778 O O . ILE A 1 98 ? 11.776 9.362 -21.879 1.00 69.31 98 ILE A O 1
ATOM 782 N N . ARG A 1 99 ? 12.655 8.918 -19.862 1.00 61.00 99 ARG A N 1
ATOM 783 C CA . ARG A 1 99 ? 13.876 9.701 -20.083 1.00 61.00 99 ARG A CA 1
ATOM 784 C C . ARG A 1 99 ? 14.722 9.042 -21.180 1.00 61.00 99 ARG A C 1
ATOM 786 O O . ARG A 1 99 ? 15.496 8.123 -20.933 1.00 61.00 99 ARG A O 1
ATOM 793 N N . GLN A 1 100 ? 14.576 9.517 -22.414 1.00 55.19 100 GLN A N 1
ATOM 794 C CA . GLN A 1 100 ? 15.646 9.414 -23.400 1.00 55.19 100 GLN A CA 1
ATOM 795 C C . GLN A 1 100 ? 16.825 10.215 -22.845 1.00 55.19 100 GLN A C 1
ATOM 797 O O . GLN A 1 100 ? 16.642 11.345 -22.389 1.00 55.19 100 GLN A O 1
ATOM 802 N N . GLU A 1 101 ? 18.022 9.637 -22.835 1.00 47.03 101 GLU A N 1
ATOM 803 C CA . GLU A 1 101 ? 19.254 10.367 -22.538 1.00 47.03 101 GLU A CA 1
ATOM 804 C C . GLU A 1 101 ? 19.545 11.356 -23.678 1.00 47.03 101 GLU A C 1
ATOM 806 O O . GLU A 1 101 ? 20.460 11.185 -24.473 1.00 47.03 101 GLU A O 1
ATOM 811 N N . GLY A 1 102 ? 18.727 12.400 -23.796 1.00 47.00 102 GLY A N 1
ATOM 812 C CA . GLY A 1 102 ? 19.081 13.596 -24.535 1.00 47.00 102 GLY A CA 1
ATOM 813 C C . GLY A 1 102 ? 20.071 14.364 -23.677 1.00 47.00 102 GLY A C 1
ATOM 814 O O . GLY A 1 102 ? 19.678 15.000 -22.697 1.00 47.00 102 GLY A O 1
ATOM 815 N N . LYS A 1 103 ? 21.361 14.277 -24.007 1.00 43.91 103 LYS A N 1
ATOM 816 C CA . LYS A 1 103 ? 22.351 15.237 -23.518 1.00 43.91 103 LYS A CA 1
ATOM 817 C C . LYS A 1 103 ? 21.855 16.627 -23.922 1.00 43.91 103 LYS A C 1
ATOM 819 O O . LYS A 1 103 ? 21.897 16.971 -25.095 1.00 43.91 103 LYS A O 1
ATOM 824 N N . SER A 1 104 ? 21.349 17.413 -22.975 1.00 42.59 104 SER A N 1
ATOM 825 C CA . SER A 1 104 ? 21.106 18.830 -23.227 1.00 42.59 104 SER A CA 1
ATOM 826 C C . SER A 1 104 ? 22.464 19.534 -23.222 1.00 42.59 104 SER A C 1
ATOM 828 O O . SER A 1 104 ? 22.941 19.959 -22.166 1.00 42.59 104 SER A O 1
ATOM 830 N N . GLU A 1 105 ? 23.120 19.619 -24.377 1.00 48.31 105 GLU A N 1
ATOM 831 C CA . GLU A 1 105 ? 24.134 20.649 -24.588 1.00 48.31 105 GLU A CA 1
ATOM 832 C C . GLU A 1 105 ? 23.413 21.999 -24.525 1.00 48.31 105 GLU A C 1
ATOM 834 O O . GLU A 1 105 ? 22.612 22.346 -25.389 1.00 48.31 105 GLU A O 1
ATOM 839 N N . ARG A 1 106 ? 23.633 22.734 -23.430 1.00 45.91 106 ARG A N 1
ATOM 840 C CA . ARG A 1 106 ? 23.284 24.152 -23.357 1.00 45.91 106 ARG A CA 1
ATOM 841 C C . ARG A 1 106 ? 24.154 24.890 -24.368 1.00 45.91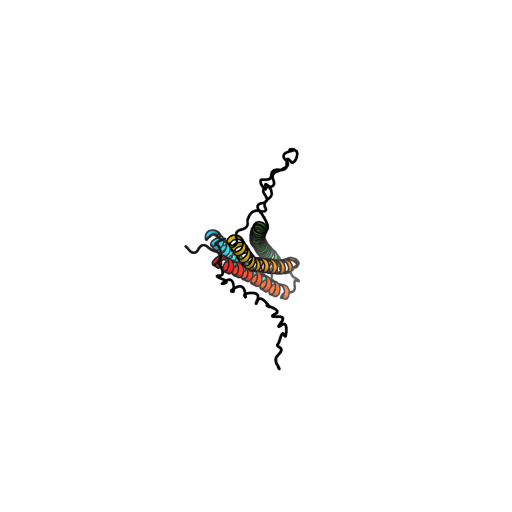 106 ARG A C 1
ATOM 843 O O . ARG A 1 106 ? 25.370 24.908 -24.206 1.00 45.91 106 ARG A O 1
ATOM 850 N N . ASP A 1 107 ? 23.489 25.468 -25.363 1.00 44.16 107 ASP A N 1
ATOM 851 C CA . ASP A 1 107 ? 23.885 26.603 -26.200 1.00 44.16 107 ASP A CA 1
ATOM 852 C C . ASP A 1 107 ? 25.349 27.052 -26.069 1.00 44.16 107 ASP A C 1
ATOM 854 O O . ASP A 1 107 ? 25.684 27.973 -25.321 1.00 44.16 107 ASP A O 1
ATOM 858 N N . SER A 1 108 ? 26.225 26.457 -26.881 1.00 47.03 108 SER A N 1
ATOM 859 C CA . SER A 1 108 ? 27.390 27.188 -27.367 1.00 47.03 108 SER A CA 1
ATOM 860 C C . SER A 1 108 ? 26.918 28.105 -28.495 1.00 47.03 108 SER A C 1
ATOM 862 O O . SER A 1 108 ? 26.440 27.617 -29.518 1.00 47.03 108 SER A O 1
ATOM 864 N N . LEU A 1 109 ? 27.063 29.417 -28.304 1.00 54.03 109 LEU A N 1
ATOM 865 C CA . LEU A 1 109 ? 26.869 30.511 -29.269 1.00 54.03 109 LEU A CA 1
ATOM 866 C C . LEU A 1 109 ? 27.809 30.408 -30.497 1.00 54.03 109 LEU A C 1
ATOM 868 O O . LEU A 1 109 ? 28.527 31.350 -30.825 1.00 54.03 109 LEU A O 1
ATOM 872 N N . ALA A 1 110 ? 27.845 29.265 -31.177 1.00 50.81 110 ALA A N 1
ATOM 873 C CA . ALA A 1 110 ? 28.644 29.053 -32.375 1.00 50.81 110 ALA A CA 1
ATOM 874 C C . ALA A 1 110 ? 27.733 29.042 -33.616 1.00 50.81 110 ALA A C 1
ATOM 876 O O . ALA A 1 110 ? 26.720 28.334 -33.620 1.00 50.81 110 ALA A O 1
ATOM 877 N N . PRO A 1 111 ? 28.056 29.805 -34.679 1.00 51.78 111 PRO A N 1
ATOM 878 C CA . PRO A 1 111 ? 27.304 29.743 -35.925 1.00 51.78 111 PRO A CA 1
ATOM 879 C C . PRO A 1 111 ? 27.323 28.306 -36.457 1.00 51.78 111 PRO A C 1
ATOM 881 O O . PRO A 1 111 ? 28.381 27.679 -36.525 1.00 51.78 111 PRO A O 1
ATOM 884 N N . LYS A 1 112 ? 26.139 27.785 -36.806 1.00 56.03 112 LYS A N 1
ATOM 885 C CA . LYS A 1 112 ? 25.935 26.434 -37.347 1.00 56.03 112 LYS A CA 1
ATOM 886 C C . LYS A 1 112 ? 26.711 26.271 -38.658 1.00 56.03 112 LYS A C 1
ATOM 888 O O . LYS A 1 112 ? 26.177 26.514 -39.736 1.00 56.03 112 LYS A O 1
ATOM 893 N N . ALA A 1 113 ? 27.969 25.858 -38.570 1.00 53.16 113 ALA A N 1
ATOM 894 C CA . ALA A 1 113 ? 28.668 25.273 -39.700 1.00 53.16 113 ALA A CA 1
ATOM 895 C C . ALA A 1 113 ? 28.016 23.918 -40.012 1.00 53.16 113 ALA A C 1
ATOM 897 O O . ALA A 1 113 ? 27.678 23.158 -39.101 1.00 53.16 113 ALA A O 1
ATOM 898 N N . TYR A 1 114 ? 27.815 23.635 -41.299 1.00 46.62 114 TYR A N 1
ATOM 899 C CA . TYR A 1 114 ? 27.293 22.363 -41.789 1.00 46.62 114 TYR A CA 1
ATOM 900 C C . TYR A 1 114 ? 28.306 21.259 -41.460 1.00 46.62 114 TYR A C 1
ATOM 902 O O . TYR A 1 114 ? 29.254 21.038 -42.208 1.00 46.62 114 TYR A O 1
ATOM 910 N N . ASN A 1 115 ? 28.150 20.616 -40.301 1.00 52.19 115 ASN A N 1
ATOM 911 C CA . ASN A 1 115 ? 28.943 19.453 -39.933 1.00 52.19 115 ASN A CA 1
ATOM 912 C C . ASN A 1 115 ? 28.271 18.203 -40.532 1.00 52.19 115 ASN A C 1
ATOM 914 O O . ASN A 1 115 ? 27.175 17.854 -40.091 1.00 52.19 115 ASN A O 1
ATOM 918 N N . PRO A 1 116 ? 28.877 17.521 -41.521 1.00 54.12 116 PRO A N 1
ATOM 919 C CA . PRO A 1 116 ? 28.333 16.284 -42.086 1.00 54.12 116 PRO A CA 1
ATOM 920 C C . PRO A 1 116 ? 28.419 15.102 -41.107 1.00 54.12 116 PRO A C 1
ATOM 922 O O . PRO A 1 116 ? 27.785 14.070 -41.320 1.00 54.12 116 PRO A O 1
ATOM 925 N N . GLU A 1 117 ? 29.161 15.246 -40.007 1.00 55.72 117 GLU A N 1
ATOM 926 C CA . GLU A 1 117 ? 29.118 14.305 -38.895 1.00 55.72 117 GLU A CA 1
ATOM 927 C C . GLU A 1 117 ? 27.920 14.627 -37.997 1.00 55.72 117 GLU A C 1
ATOM 929 O O . GLU A 1 117 ? 27.946 15.537 -37.169 1.00 55.72 117 GLU A O 1
ATOM 934 N N . LEU A 1 118 ? 26.850 13.873 -38.239 1.00 53.34 118 LEU A N 1
ATOM 935 C CA . LEU A 1 118 ? 25.559 13.806 -37.552 1.00 53.34 118 LEU A CA 1
ATOM 936 C C . LEU A 1 118 ? 25.646 13.988 -36.017 1.00 53.34 118 LEU A C 1
ATOM 938 O O . LEU A 1 118 ? 25.599 13.009 -35.270 1.00 53.34 118 LEU A O 1
ATOM 942 N N . ARG A 1 119 ? 25.732 15.234 -35.536 1.00 52.22 119 ARG A N 1
ATOM 943 C CA . ARG A 1 119 ? 25.786 15.557 -34.096 1.00 52.22 119 ARG A CA 1
ATOM 944 C C . ARG A 1 119 ? 24.445 15.438 -33.363 1.00 52.22 119 ARG A C 1
ATOM 946 O O . ARG A 1 119 ? 24.443 15.461 -32.142 1.00 52.22 119 ARG A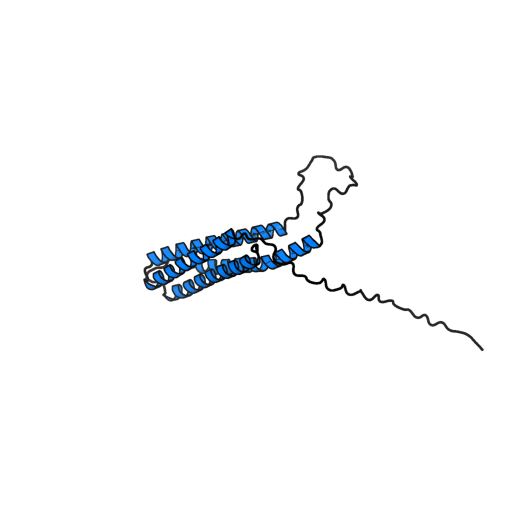 O 1
ATOM 953 N N . ASP A 1 120 ? 23.356 15.169 -34.081 1.00 56.09 120 ASP A N 1
ATOM 954 C CA . ASP A 1 120 ? 22.001 15.044 -33.524 1.00 56.09 120 ASP A CA 1
ATOM 955 C C . ASP A 1 120 ? 21.326 13.712 -33.897 1.00 56.09 120 ASP A C 1
ATOM 957 O O . ASP A 1 120 ? 20.113 13.644 -34.108 1.00 56.09 120 ASP A O 1
ATOM 961 N N . GLN A 1 121 ? 22.091 12.622 -34.028 1.00 55.78 121 GLN A N 1
ATOM 962 C CA . GLN A 1 121 ? 21.464 11.308 -34.180 1.00 55.78 121 GLN A CA 1
ATOM 963 C C . GLN A 1 121 ? 20.716 10.949 -32.885 1.00 55.78 121 GLN A C 1
ATOM 965 O O . GLN A 1 121 ? 21.338 10.953 -31.817 1.00 55.78 121 GLN A O 1
ATOM 970 N N . PRO A 1 122 ? 19.412 10.603 -32.946 1.00 59.00 122 PRO A N 1
ATOM 971 C CA . PRO A 1 122 ? 18.725 10.065 -31.782 1.00 59.00 122 PRO A CA 1
ATOM 972 C C . PRO A 1 122 ? 19.513 8.857 -31.275 1.00 59.00 122 PRO A C 1
ATOM 974 O O . PRO A 1 122 ? 19.993 8.048 -32.077 1.00 59.00 122 PRO A O 1
ATOM 977 N N . ALA A 1 123 ? 19.678 8.758 -29.953 1.00 63.88 123 ALA A N 1
ATOM 978 C CA . ALA A 1 123 ? 20.417 7.664 -29.335 1.00 63.88 123 ALA A CA 1
ATOM 979 C C . ALA A 1 123 ? 19.929 6.330 -29.918 1.00 63.88 123 ALA A C 1
ATOM 981 O O . ALA A 1 123 ? 18.728 6.044 -29.909 1.00 63.88 123 ALA A O 1
ATOM 982 N N . ARG A 1 124 ? 20.850 5.535 -30.478 1.00 65.06 124 ARG A N 1
ATOM 983 C CA . ARG A 1 124 ? 20.510 4.224 -31.036 1.00 65.06 124 ARG A CA 1
ATOM 984 C C . ARG A 1 124 ? 20.049 3.325 -29.895 1.00 65.06 124 ARG A C 1
ATOM 986 O O . ARG A 1 124 ? 20.877 2.803 -29.160 1.00 65.06 124 ARG A O 1
ATOM 993 N N . VAL A 1 125 ? 18.738 3.145 -29.771 1.00 68.81 125 VAL A N 1
ATOM 994 C CA . VAL A 1 125 ? 18.151 2.191 -28.830 1.00 68.81 125 VAL A CA 1
ATOM 995 C C . VAL A 1 125 ? 18.298 0.795 -29.422 1.00 68.81 125 VAL A C 1
ATOM 997 O O . VAL A 1 125 ? 17.835 0.528 -30.535 1.00 68.81 125 VAL A O 1
ATOM 1000 N N . THR A 1 126 ? 18.959 -0.106 -28.702 1.00 78.88 126 THR A N 1
ATOM 1001 C CA . THR A 1 126 ? 19.119 -1.488 -29.167 1.00 78.88 126 THR A CA 1
ATOM 1002 C C . THR A 1 126 ? 17.793 -2.257 -29.076 1.00 78.88 126 THR A C 1
ATOM 1004 O O . THR A 1 126 ? 16.926 -1.958 -28.254 1.00 78.88 126 THR A O 1
ATOM 1007 N N . LYS A 1 127 ? 17.604 -3.296 -29.905 1.00 79.19 127 LYS A N 1
ATOM 1008 C CA . LYS A 1 127 ? 16.410 -4.170 -29.831 1.00 79.19 127 LYS A CA 1
ATOM 1009 C C . LYS A 1 127 ? 16.240 -4.789 -28.436 1.00 79.19 127 LYS A C 1
ATOM 1011 O O . LYS A 1 127 ? 15.113 -5.013 -27.998 1.00 79.19 127 LYS A O 1
ATOM 1016 N N . GLU A 1 128 ? 17.352 -5.043 -27.755 1.00 77.81 128 GLU A N 1
ATOM 1017 C CA . GLU A 1 128 ? 17.370 -5.574 -26.396 1.00 77.81 128 GLU A CA 1
ATOM 1018 C C . GLU A 1 128 ? 16.898 -4.538 -25.368 1.00 77.81 128 GLU A C 1
ATOM 1020 O O . GLU A 1 128 ? 16.037 -4.839 -24.548 1.00 77.81 128 GLU A O 1
ATOM 1025 N N . GLU A 1 129 ? 17.340 -3.281 -25.473 1.00 75.19 129 GLU A N 1
ATOM 1026 C CA . GLU A 1 129 ? 16.818 -2.188 -24.641 1.00 75.19 129 GLU A CA 1
ATOM 1027 C C . GLU A 1 129 ? 15.314 -1.973 -24.827 1.00 75.19 129 GLU A C 1
ATOM 1029 O O . GLU A 1 129 ? 14.603 -1.748 -23.849 1.00 75.19 129 GLU A O 1
ATOM 1034 N N . ILE A 1 130 ? 14.803 -2.074 -26.060 1.00 77.25 130 ILE A N 1
ATOM 1035 C CA . ILE A 1 130 ? 13.358 -1.980 -26.328 1.00 77.25 130 ILE A CA 1
ATOM 1036 C C . ILE A 1 130 ? 12.608 -3.109 -25.611 1.00 77.25 130 ILE A C 1
ATOM 1038 O O . ILE A 1 130 ? 11.582 -2.863 -24.976 1.00 77.25 130 ILE A O 1
ATOM 1042 N N . ARG A 1 131 ? 13.125 -4.343 -25.677 1.00 79.00 131 ARG A N 1
ATOM 1043 C CA . ARG A 1 131 ? 12.532 -5.503 -24.995 1.00 79.00 131 ARG A CA 1
ATOM 1044 C C . ARG A 1 131 ? 12.543 -5.343 -23.477 1.00 79.00 131 ARG A C 1
ATOM 1046 O O . ARG A 1 131 ? 11.513 -5.571 -22.848 1.00 79.00 131 ARG A O 1
ATOM 1053 N N . LEU A 1 132 ? 13.656 -4.890 -22.903 1.00 78.69 132 LEU A N 1
ATOM 1054 C CA . LEU A 1 132 ? 13.777 -4.629 -21.467 1.00 78.69 132 LEU A CA 1
ATOM 1055 C C . LEU A 1 132 ? 12.824 -3.522 -20.998 1.00 78.69 132 LEU A C 1
ATOM 1057 O O . LEU A 1 132 ? 12.170 -3.677 -19.970 1.00 78.69 132 LEU A O 1
ATOM 1061 N N . ARG A 1 133 ? 12.692 -2.429 -21.762 1.00 81.00 133 ARG A N 1
ATOM 1062 C CA . ARG A 1 133 ? 11.735 -1.350 -21.456 1.00 81.00 133 ARG A CA 1
ATOM 1063 C C . ARG A 1 133 ? 10.287 -1.825 -21.532 1.00 81.00 133 ARG A C 1
ATOM 1065 O O . ARG A 1 133 ? 9.484 -1.420 -20.698 1.00 81.00 133 ARG A O 1
ATOM 1072 N N . LYS A 1 134 ? 9.955 -2.685 -22.502 1.00 81.75 134 LYS A N 1
ATOM 1073 C CA . LYS A 1 134 ? 8.620 -3.285 -22.611 1.00 81.75 134 LYS A CA 1
ATOM 1074 C C . LYS A 1 134 ? 8.313 -4.167 -21.397 1.00 81.75 134 LYS A C 1
ATOM 1076 O O . LYS A 1 134 ? 7.298 -3.950 -20.750 1.00 81.75 134 LYS A O 1
ATOM 1081 N N . ALA A 1 135 ? 9.227 -5.070 -21.038 1.00 80.00 135 ALA A N 1
ATOM 1082 C CA . ALA A 1 135 ? 9.074 -5.918 -19.858 1.00 80.00 135 ALA A CA 1
ATOM 1083 C C . ALA A 1 135 ? 8.917 -5.087 -18.568 1.00 80.00 135 ALA A C 1
ATOM 1085 O O . ALA A 1 135 ? 8.014 -5.337 -17.777 1.00 80.00 135 ALA A O 1
ATOM 1086 N N . GLU A 1 136 ? 9.741 -4.052 -18.374 1.00 82.12 136 GLU A N 1
ATOM 1087 C CA . GLU A 1 136 ? 9.620 -3.132 -17.232 1.00 82.12 136 GLU A CA 1
ATOM 1088 C C . GLU A 1 136 ? 8.273 -2.390 -17.222 1.00 82.12 136 GLU A C 1
ATOM 1090 O O . GLU A 1 136 ? 7.681 -2.218 -16.158 1.00 82.12 136 GLU A O 1
ATOM 1095 N N . SER A 1 137 ? 7.762 -1.973 -18.384 1.00 84.00 137 SER A N 1
ATOM 1096 C CA . SER A 1 137 ? 6.441 -1.344 -18.496 1.00 84.00 137 SER A CA 1
ATOM 1097 C C . SER A 1 137 ? 5.320 -2.293 -18.060 1.00 84.00 137 SER A C 1
ATOM 1099 O O . SER A 1 137 ? 4.425 -1.877 -17.323 1.00 84.00 137 SER A O 1
ATOM 1101 N N . ASP A 1 138 ? 5.386 -3.563 -18.465 1.00 82.88 138 ASP A N 1
ATOM 1102 C CA . ASP A 1 138 ? 4.403 -4.584 -18.089 1.00 82.88 138 ASP A CA 1
ATOM 1103 C C . ASP A 1 138 ? 4.446 -4.868 -16.576 1.00 82.88 138 ASP A C 1
ATOM 1105 O O . ASP A 1 138 ? 3.408 -4.990 -15.920 1.00 82.88 138 ASP A O 1
ATOM 1109 N N . TYR A 1 139 ? 5.643 -4.896 -15.978 1.00 81.62 139 TYR A N 1
ATOM 1110 C CA . TYR A 1 139 ? 5.794 -5.019 -14.526 1.00 81.62 139 TYR A CA 1
ATOM 1111 C C . TYR A 1 139 ? 5.261 -3.793 -13.779 1.00 81.62 139 TYR A C 1
ATOM 1113 O O . TYR A 1 139 ? 4.517 -3.948 -12.805 1.00 81.62 139 TYR A O 1
ATOM 1121 N N . LEU A 1 140 ? 5.581 -2.583 -14.247 1.00 87.25 140 LEU A N 1
ATOM 1122 C CA . LEU A 1 140 ? 5.114 -1.336 -13.643 1.00 87.25 140 LEU A CA 1
ATOM 1123 C C . LEU A 1 140 ? 3.599 -1.174 -13.695 1.00 87.25 140 LEU A C 1
ATOM 1125 O O . LEU A 1 140 ? 3.050 -0.579 -12.770 1.00 87.25 140 LEU A O 1
ATOM 1129 N N . ALA A 1 141 ? 2.919 -1.720 -14.705 1.00 88.06 141 ALA A N 1
ATOM 1130 C CA . ALA A 1 141 ? 1.460 -1.692 -14.776 1.00 88.06 141 ALA A CA 1
ATOM 1131 C C . ALA A 1 141 ? 0.815 -2.288 -13.509 1.00 88.06 141 ALA A C 1
ATOM 1133 O O . ALA A 1 141 ? -0.062 -1.661 -12.915 1.00 88.06 141 ALA A O 1
ATOM 1134 N N . ASN A 1 142 ? 1.339 -3.417 -13.012 1.00 90.19 142 ASN A N 1
ATOM 1135 C CA . ASN A 1 142 ? 0.848 -4.045 -11.779 1.00 90.19 142 ASN A CA 1
ATOM 1136 C C . ASN A 1 142 ? 1.003 -3.123 -10.558 1.00 90.19 142 ASN A C 1
ATOM 1138 O O . ASN A 1 142 ? 0.103 -3.018 -9.726 1.00 90.19 142 ASN A O 1
ATOM 1142 N N . TYR A 1 143 ? 2.136 -2.425 -10.451 1.00 91.12 143 TYR A N 1
ATOM 1143 C CA . TYR A 1 143 ? 2.368 -1.484 -9.356 1.00 91.12 143 TYR A CA 1
ATOM 1144 C C . TYR A 1 143 ? 1.525 -0.212 -9.481 1.00 91.12 143 TYR A C 1
ATOM 1146 O O . TYR A 1 143 ? 1.059 0.315 -8.474 1.00 91.12 143 TYR A O 1
ATOM 1154 N N . VAL A 1 144 ? 1.297 0.281 -10.699 1.00 92.44 144 VAL A N 1
ATOM 1155 C CA . VAL A 1 144 ? 0.405 1.419 -10.956 1.00 92.44 144 VAL A CA 1
ATOM 1156 C C . VAL A 1 144 ? -1.020 1.093 -10.512 1.00 92.44 144 VAL A C 1
ATOM 1158 O O . VAL A 1 144 ? -1.676 1.934 -9.896 1.00 92.44 144 VAL A O 1
ATOM 1161 N N . ASP A 1 145 ? -1.495 -0.123 -10.770 1.00 93.62 145 ASP A N 1
ATOM 1162 C CA . ASP A 1 145 ? -2.826 -0.544 -10.335 1.00 93.62 145 ASP A CA 1
ATOM 1163 C C . ASP A 1 145 ? -2.919 -0.689 -8.810 1.00 93.62 145 ASP A C 1
ATOM 1165 O O . ASP A 1 145 ? -3.917 -0.266 -8.220 1.00 93.62 145 ASP A O 1
ATOM 1169 N N . LEU A 1 146 ? -1.853 -1.155 -8.145 1.00 94.00 146 LEU A N 1
ATOM 1170 C CA . LEU A 1 146 ? -1.762 -1.122 -6.680 1.00 94.00 146 LEU A CA 1
ATOM 1171 C C . LEU A 1 146 ? -1.796 0.302 -6.120 1.00 94.00 146 LEU A C 1
ATOM 1173 O O . LEU A 1 146 ? -2.530 0.557 -5.166 1.00 94.00 146 LEU A O 1
ATOM 1177 N N . VAL A 1 147 ? -1.060 1.241 -6.724 1.00 94.75 147 VAL A N 1
ATOM 1178 C CA . VAL A 1 147 ? -1.090 2.659 -6.327 1.00 94.75 147 VAL A CA 1
ATOM 1179 C C . VAL A 1 147 ? -2.513 3.200 -6.434 1.00 94.75 147 VAL A C 1
ATOM 1181 O O . VAL A 1 147 ? -3.009 3.770 -5.465 1.00 94.75 147 VAL A O 1
ATOM 1184 N N . LYS A 1 148 ? -3.207 2.971 -7.557 1.00 95.12 148 LYS A N 1
ATOM 1185 C CA . LYS A 1 148 ? -4.607 3.401 -7.736 1.00 95.12 148 LYS A CA 1
ATOM 1186 C C . LYS A 1 148 ? -5.530 2.787 -6.683 1.00 95.12 148 LYS A C 1
ATOM 1188 O O . LYS A 1 148 ? -6.345 3.503 -6.101 1.00 95.12 148 LYS A O 1
ATOM 1193 N N . LYS A 1 149 ? -5.393 1.483 -6.416 1.00 95.25 149 LYS A N 1
ATOM 1194 C CA . LYS A 1 149 ? -6.161 0.775 -5.381 1.00 95.25 149 LYS A CA 1
ATOM 1195 C C . LYS A 1 149 ? -5.940 1.422 -4.013 1.00 95.25 149 LYS A C 1
ATOM 1197 O O . LYS A 1 149 ? -6.908 1.823 -3.374 1.00 95.25 149 LYS A O 1
ATOM 1202 N N . GLN A 1 150 ? -4.686 1.615 -3.603 1.00 94.38 150 GLN A N 1
ATOM 1203 C CA . GLN A 1 150 ? -4.341 2.286 -2.347 1.00 94.38 150 GLN A CA 1
ATOM 1204 C C . GLN A 1 150 ? -4.862 3.732 -2.284 1.00 94.38 150 GLN A C 1
ATOM 1206 O O . GLN A 1 150 ? -5.358 4.144 -1.238 1.00 94.38 150 GLN A O 1
ATOM 1211 N N . THR A 1 151 ? -4.812 4.494 -3.383 1.00 95.56 151 THR A N 1
ATOM 1212 C CA . THR A 1 151 ? -5.378 5.852 -3.449 1.00 95.56 151 THR A CA 1
ATOM 1213 C C . THR A 1 151 ? -6.884 5.851 -3.186 1.00 95.56 151 THR A C 1
ATOM 1215 O O . THR A 1 151 ? -7.362 6.679 -2.408 1.00 95.56 151 THR A O 1
ATOM 1218 N N . THR A 1 152 ? -7.640 4.932 -3.795 1.00 94.88 152 THR A N 1
ATOM 1219 C CA . THR A 1 152 ? -9.089 4.815 -3.559 1.00 94.88 152 THR A CA 1
ATOM 1220 C C . THR A 1 152 ? -9.384 4.479 -2.098 1.00 94.88 152 THR A C 1
ATOM 1222 O O . THR A 1 152 ? -10.192 5.165 -1.473 1.00 94.88 152 THR A O 1
ATOM 1225 N N . LEU A 1 153 ? -8.679 3.497 -1.529 1.00 94.06 153 LEU A N 1
ATOM 1226 C CA . LEU A 1 153 ? -8.833 3.111 -0.122 1.00 94.06 153 LEU A CA 1
ATOM 1227 C C . LEU A 1 153 ? -8.518 4.289 0.819 1.00 94.06 153 LEU A C 1
ATOM 1229 O O . LEU A 1 153 ? -9.296 4.602 1.716 1.00 94.06 153 LEU A O 1
ATOM 1233 N N . LEU A 1 154 ? -7.419 5.016 0.583 1.00 93.75 154 LEU A N 1
ATOM 1234 C CA . LEU A 1 154 ? -7.058 6.195 1.380 1.00 93.75 154 LEU A CA 1
ATOM 1235 C C . LEU A 1 154 ? -8.088 7.317 1.281 1.00 93.75 154 LEU A C 1
ATOM 1237 O O . LEU A 1 154 ? -8.368 7.977 2.282 1.00 93.75 154 LEU A O 1
ATOM 1241 N N . LYS A 1 155 ? -8.667 7.537 0.097 1.00 93.12 155 LYS A N 1
ATOM 1242 C CA . LYS A 1 155 ? -9.746 8.512 -0.080 1.00 93.12 155 LYS A CA 1
ATOM 1243 C C . LYS A 1 155 ? -10.962 8.128 0.767 1.00 93.12 155 LYS A C 1
ATOM 1245 O O . LYS A 1 155 ? -11.493 8.989 1.465 1.00 93.12 155 LYS A O 1
ATOM 1250 N N . ASN A 1 156 ? -11.354 6.854 0.754 1.00 90.12 156 ASN A N 1
ATOM 1251 C CA . ASN A 1 156 ? -12.463 6.347 1.564 1.00 90.12 156 ASN A CA 1
ATOM 1252 C C . ASN A 1 156 ? -12.180 6.519 3.060 1.00 90.12 156 ASN A C 1
ATOM 1254 O O . ASN A 1 156 ? -13.018 7.052 3.783 1.00 90.12 156 ASN A O 1
ATOM 1258 N N . LEU A 1 157 ? -10.975 6.162 3.511 1.00 90.31 157 LEU A N 1
ATOM 1259 C CA . LEU A 1 157 ? -10.551 6.311 4.904 1.00 90.31 157 LEU A CA 1
ATOM 1260 C C . LEU A 1 157 ? -10.519 7.788 5.346 1.00 90.31 157 LEU A C 1
ATOM 1262 O O . LEU A 1 157 ? -11.016 8.127 6.422 1.00 90.31 157 LEU A O 1
ATOM 1266 N N . LYS A 1 158 ? -10.001 8.701 4.517 1.00 88.44 158 LYS A N 1
ATOM 1267 C CA . LYS A 1 158 ? -9.894 10.133 4.854 1.00 88.44 158 LYS A CA 1
ATOM 1268 C C . LYS A 1 158 ? -11.250 10.823 5.013 1.00 88.44 158 LYS A C 1
ATOM 1270 O O . LYS A 1 158 ? -11.360 11.764 5.790 1.00 88.44 158 LYS A O 1
ATOM 1275 N N . ASN A 1 159 ? -12.268 10.380 4.280 1.00 84.88 159 ASN A N 1
ATOM 1276 C CA . ASN A 1 159 ? -13.580 11.034 4.269 1.00 84.88 159 ASN A CA 1
ATOM 1277 C C . ASN A 1 159 ? -14.382 10.843 5.570 1.00 84.88 159 ASN A C 1
ATOM 1279 O O . ASN A 1 159 ? -15.470 11.403 5.703 1.00 84.88 159 ASN A O 1
ATOM 1283 N N . ASN A 1 160 ? -13.864 10.081 6.532 1.00 80.44 160 ASN A N 1
ATOM 1284 C CA . ASN A 1 160 ? -14.536 9.846 7.802 1.00 80.44 160 ASN A CA 1
ATOM 1285 C C . ASN A 1 160 ? -14.323 11.020 8.761 1.00 80.44 160 ASN A C 1
ATOM 1287 O O . ASN A 1 160 ? -13.202 11.480 8.976 1.00 80.44 160 ASN A O 1
ATOM 1291 N N . LYS A 1 161 ? -15.426 11.498 9.344 1.00 75.44 161 LYS A N 1
ATOM 1292 C CA . LYS A 1 161 ? -15.397 12.499 10.415 1.00 75.44 161 LYS A CA 1
ATOM 1293 C C . LYS A 1 161 ? -14.742 11.903 11.674 1.00 75.44 161 LYS A C 1
ATOM 1295 O O . LYS A 1 161 ? -14.769 10.681 11.835 1.00 75.44 161 LYS A O 1
ATOM 1300 N N . PRO A 1 162 ? -14.197 12.741 12.577 1.00 80.25 162 PRO A N 1
ATOM 1301 C CA . PRO A 1 162 ? -13.761 12.284 13.892 1.00 80.25 162 PRO A CA 1
ATOM 1302 C C . PRO A 1 162 ? -14.872 11.505 14.599 1.00 80.25 162 PRO A C 1
ATOM 1304 O O . PRO A 1 162 ? -16.045 11.877 14.515 1.00 80.25 162 PRO A O 1
ATOM 1307 N N . PHE A 1 163 ? -14.504 10.432 15.294 1.00 84.50 163 PHE A N 1
ATOM 1308 C CA . PHE A 1 163 ? -15.459 9.625 16.042 1.00 84.50 163 PHE A CA 1
ATOM 1309 C C . PHE A 1 163 ? -15.959 10.418 17.245 1.00 84.50 163 PHE A C 1
ATOM 1311 O O . PHE A 1 163 ? -15.160 10.982 17.995 1.00 84.50 163 PHE A O 1
ATOM 1318 N N . SER A 1 164 ? -17.275 10.442 17.421 1.00 79.56 164 SER A N 1
ATOM 1319 C CA . SER A 1 164 ? -17.961 10.967 18.598 1.00 79.56 164 SER A CA 1
ATOM 1320 C C . SER A 1 164 ? -18.725 9.839 19.289 1.00 79.56 164 SER A C 1
ATOM 1322 O O . SER A 1 164 ? -18.898 8.755 18.727 1.00 79.56 164 SER A O 1
ATOM 1324 N N . SER A 1 165 ? -19.203 10.091 20.506 1.00 72.56 165 SER A N 1
ATOM 1325 C CA . SER A 1 165 ? -20.027 9.135 21.259 1.00 72.56 165 SER A CA 1
ATOM 1326 C C . SER A 1 165 ? -21.316 8.735 20.525 1.00 72.56 165 SER A C 1
ATOM 1328 O O . SER A 1 165 ? -21.818 7.639 20.748 1.00 72.56 165 SER A O 1
ATOM 1330 N N . ASP A 1 166 ? -21.802 9.586 19.616 1.00 72.50 166 ASP A N 1
ATOM 1331 C CA . ASP A 1 166 ? -23.044 9.394 18.852 1.00 72.50 166 ASP A CA 1
ATOM 1332 C C . ASP A 1 166 ? -22.820 8.740 17.475 1.00 72.50 166 ASP A C 1
ATOM 1334 O O . ASP A 1 166 ? -23.745 8.634 16.670 1.00 72.50 166 ASP A O 1
ATOM 1338 N N . ALA A 1 167 ? -21.585 8.340 17.153 1.00 71.81 167 ALA A N 1
ATOM 1339 C CA . ALA A 1 167 ? -21.267 7.772 15.849 1.00 71.81 167 ALA A CA 1
ATOM 1340 C C . ALA A 1 167 ? -21.934 6.401 15.641 1.00 71.81 167 ALA A C 1
ATOM 1342 O O . ALA A 1 167 ? -21.873 5.517 16.500 1.00 71.81 167 ALA A O 1
ATOM 1343 N N . GLU A 1 168 ? -22.519 6.194 14.457 1.00 73.44 168 GLU A N 1
ATOM 1344 C CA . GLU A 1 168 ? -23.162 4.928 14.113 1.00 73.44 168 GLU A CA 1
ATOM 1345 C C . GLU A 1 168 ? -22.160 3.757 14.138 1.00 73.44 168 GLU A C 1
ATOM 1347 O O . GLU A 1 168 ? -21.152 3.790 13.422 1.00 73.44 168 GLU A O 1
ATOM 1352 N N . PRO A 1 169 ? -22.457 2.655 14.859 1.00 74.06 169 PRO A N 1
ATOM 1353 C CA . PRO A 1 169 ? -21.553 1.509 14.957 1.00 74.06 169 PRO A CA 1
ATOM 1354 C C . PRO A 1 169 ? -21.177 0.860 13.615 1.00 74.06 169 PRO A C 1
ATOM 1356 O O . PRO A 1 169 ? -20.146 0.193 13.515 1.00 74.06 169 PRO A O 1
ATOM 1359 N N . ARG A 1 170 ? -22.000 1.052 12.573 1.00 79.94 170 ARG A N 1
ATOM 1360 C CA . ARG A 1 170 ? -21.765 0.524 11.218 1.00 79.94 170 ARG A CA 1
ATOM 1361 C C . ARG A 1 170 ? -20.510 1.111 10.571 1.00 79.94 170 ARG A C 1
ATOM 1363 O O . ARG A 1 170 ? -19.780 0.374 9.913 1.00 79.94 170 ARG A O 1
ATOM 1370 N N . ILE A 1 171 ? -20.206 2.380 10.847 1.00 84.75 171 ILE A N 1
ATOM 1371 C CA . ILE A 1 171 ? -19.040 3.086 10.295 1.00 84.75 171 ILE A CA 1
ATOM 1372 C C . ILE A 1 171 ? -17.742 2.355 10.673 1.00 84.75 171 ILE A C 1
ATOM 1374 O O . ILE A 1 171 ? -16.839 2.215 9.851 1.00 84.75 171 ILE A O 1
ATOM 1378 N N . TYR A 1 172 ? -17.658 1.798 11.886 1.00 87.00 172 TYR A N 1
ATOM 1379 C CA . TYR A 1 172 ? -16.475 1.061 12.337 1.00 87.00 172 TYR A CA 1
ATOM 1380 C C . TYR A 1 172 ? -16.244 -0.243 11.568 1.00 87.00 172 TYR A C 1
ATOM 1382 O O . TYR A 1 172 ? -15.093 -0.633 11.350 1.00 87.00 172 TYR A O 1
ATOM 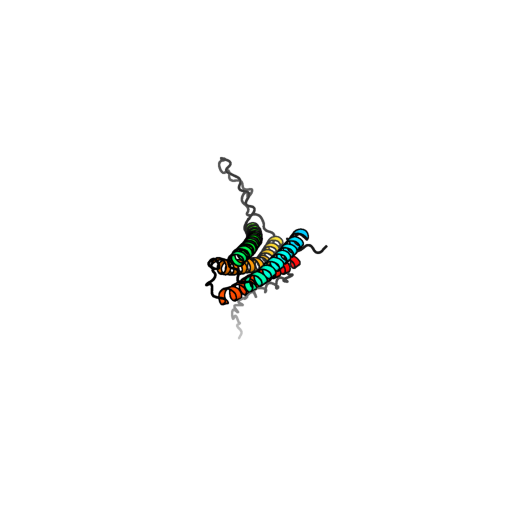1390 N N . ALA A 1 173 ? -17.314 -0.934 11.168 1.00 87.38 173 ALA A N 1
ATOM 1391 C CA . ALA A 1 173 ? -17.211 -2.179 10.415 1.00 87.38 173 ALA A CA 1
ATOM 1392 C C . ALA A 1 173 ? -16.680 -1.918 9.002 1.00 87.38 173 ALA A C 1
ATOM 1394 O O . ALA A 1 173 ? -15.766 -2.613 8.556 1.00 87.38 173 ALA A O 1
ATOM 1395 N N . ASP A 1 174 ? -17.194 -0.885 8.337 1.00 89.69 174 ASP A N 1
ATOM 1396 C CA . ASP A 1 174 ? -16.759 -0.513 6.991 1.00 89.69 174 ASP A CA 1
ATOM 1397 C C . ASP A 1 174 ? -15.323 0.021 6.997 1.00 89.69 174 ASP A C 1
ATOM 1399 O O . ASP A 1 174 ? -14.495 -0.435 6.213 1.00 89.69 174 ASP A O 1
ATOM 1403 N N . LEU A 1 175 ? -14.967 0.854 7.978 1.00 90.94 175 LEU A N 1
ATOM 1404 C CA . LEU A 1 175 ? -13.583 1.282 8.196 1.00 90.94 175 LEU A CA 1
ATOM 1405 C C . LEU A 1 175 ? -12.621 0.117 8.421 1.00 90.94 175 LEU A C 1
ATOM 1407 O O . LEU A 1 175 ? -11.505 0.115 7.908 1.00 90.94 175 LEU A O 1
ATOM 1411 N N . THR A 1 176 ? -13.042 -0.884 9.193 1.00 92.88 176 THR A N 1
ATOM 1412 C CA . THR A 1 176 ? -12.210 -2.065 9.440 1.00 92.88 176 THR A CA 1
ATOM 1413 C C . THR A 1 176 ? -11.963 -2.836 8.146 1.00 92.88 176 THR A C 1
ATOM 1415 O O . THR A 1 176 ? -10.826 -3.232 7.907 1.00 92.88 176 THR A O 1
ATOM 1418 N N . LYS A 1 177 ? -12.982 -2.993 7.291 1.00 94.06 177 LYS A N 1
ATOM 1419 C CA . LYS A 1 177 ? -12.833 -3.637 5.976 1.00 94.06 177 LYS A CA 1
ATOM 1420 C C . LYS A 1 177 ? -11.887 -2.862 5.061 1.00 94.06 177 LYS A C 1
ATOM 1422 O O . LYS A 1 177 ? -11.036 -3.468 4.423 1.00 94.06 177 LYS A O 1
ATOM 1427 N N . GLU A 1 178 ? -12.001 -1.537 5.022 1.00 93.94 178 GLU A N 1
ATOM 1428 C CA . GLU A 1 178 ? -11.128 -0.671 4.216 1.00 93.94 178 GLU A CA 1
ATOM 1429 C C . GLU A 1 178 ? -9.659 -0.760 4.675 1.00 93.94 178 GLU A C 1
ATOM 1431 O O . GLU A 1 178 ? -8.744 -0.887 3.859 1.00 93.94 178 GLU A O 1
ATOM 1436 N N . LEU A 1 179 ? -9.414 -0.784 5.992 1.00 95.19 179 LEU A N 1
ATOM 1437 C CA . LEU A 1 179 ? -8.073 -0.981 6.559 1.00 95.19 179 LEU A CA 1
ATOM 1438 C C . LEU A 1 179 ? -7.510 -2.381 6.262 1.00 95.19 179 LEU A C 1
ATOM 1440 O O . LEU A 1 179 ? -6.317 -2.524 5.991 1.00 95.19 179 LEU A O 1
ATOM 1444 N N . GLU A 1 180 ? -8.349 -3.417 6.299 1.00 95.94 180 GLU A N 1
ATOM 1445 C CA . GLU A 1 180 ? -7.959 -4.780 5.916 1.00 95.94 180 GLU A CA 1
ATOM 1446 C C . GLU A 1 180 ? -7.623 -4.873 4.425 1.00 95.94 180 GLU A C 1
ATOM 1448 O O . GLU A 1 180 ? -6.585 -5.432 4.071 1.00 95.94 180 GLU A O 1
ATOM 1453 N N . ALA A 1 181 ? -8.425 -4.245 3.565 1.00 96.25 181 ALA A N 1
ATOM 1454 C CA . ALA A 1 181 ? -8.160 -4.168 2.133 1.00 96.25 181 ALA A CA 1
ATOM 1455 C C . ALA A 1 181 ? -6.851 -3.421 1.829 1.00 96.25 181 ALA A C 1
ATOM 1457 O O . ALA A 1 181 ? -6.102 -3.828 0.938 1.00 96.25 181 ALA A O 1
ATOM 1458 N N . PHE A 1 182 ? -6.533 -2.367 2.591 1.00 96.56 182 PHE A N 1
ATOM 1459 C CA . PHE A 1 182 ? -5.256 -1.660 2.463 1.00 96.56 182 PHE A CA 1
ATOM 1460 C C . PHE A 1 182 ? -4.082 -2.566 2.837 1.00 96.56 182 PHE A C 1
ATOM 1462 O O . PHE A 1 182 ? -3.102 -2.670 2.099 1.00 96.56 182 PHE A O 1
ATOM 1469 N N . ARG A 1 183 ? -4.209 -3.291 3.950 1.00 96.31 183 ARG A N 1
ATOM 1470 C CA . ARG A 1 183 ? -3.218 -4.273 4.399 1.00 96.31 183 ARG A CA 1
ATOM 1471 C C . ARG A 1 183 ? -3.006 -5.394 3.382 1.00 96.31 183 ARG A C 1
ATOM 1473 O O . ARG A 1 183 ? -1.877 -5.848 3.199 1.00 96.31 183 ARG A O 1
ATOM 1480 N N . ASP A 1 184 ? -4.060 -5.846 2.716 1.00 96.62 184 ASP A N 1
ATOM 1481 C CA . ASP A 1 184 ? -3.946 -6.861 1.671 1.00 96.62 184 ASP A CA 1
ATOM 1482 C C . ASP A 1 184 ? -3.290 -6.297 0.399 1.00 96.62 184 ASP A C 1
ATOM 1484 O O . ASP A 1 184 ? -2.454 -6.976 -0.194 1.00 96.62 184 ASP A O 1
ATOM 1488 N N . ALA A 1 185 ? -3.526 -5.026 0.052 1.00 95.81 185 ALA A N 1
ATOM 1489 C CA . ALA A 1 185 ? -2.779 -4.348 -1.012 1.00 95.81 185 ALA A CA 1
ATOM 1490 C C . ALA A 1 185 ? -1.269 -4.243 -0.703 1.00 95.81 185 ALA A C 1
ATOM 1492 O O . ALA A 1 185 ? -0.452 -4.454 -1.597 1.00 95.81 185 ALA A O 1
ATOM 1493 N N . MET A 1 186 ? -0.872 -3.998 0.555 1.00 95.50 186 MET A N 1
ATOM 1494 C CA . MET A 1 186 ? 0.549 -4.045 0.960 1.00 95.50 186 MET A CA 1
ATOM 1495 C C . MET A 1 186 ? 1.148 -5.451 0.778 1.00 95.50 186 MET A C 1
ATOM 1497 O O . MET A 1 186 ? 2.286 -5.625 0.346 1.00 95.50 186 MET A O 1
ATOM 1501 N N . LYS A 1 187 ? 0.376 -6.505 1.066 1.00 95.94 187 LYS A N 1
ATOM 1502 C CA . LYS A 1 187 ? 0.823 -7.887 0.831 1.00 95.94 187 LYS A CA 1
ATOM 1503 C C . LYS A 1 187 ? 0.949 -8.226 -0.649 1.00 95.94 187 LYS A C 1
ATOM 1505 O O . LYS A 1 187 ? 1.856 -8.975 -1.015 1.00 95.94 187 LYS A O 1
ATOM 1510 N N . GLU A 1 188 ? 0.045 -7.711 -1.478 1.00 94.56 188 GLU A N 1
ATOM 1511 C CA . GLU A 1 188 ? 0.139 -7.816 -2.935 1.00 94.56 188 GLU A CA 1
ATOM 1512 C C . GLU A 1 188 ? 1.431 -7.150 -3.431 1.00 94.56 188 GLU A C 1
ATOM 1514 O O . GLU A 1 188 ? 2.177 -7.772 -4.189 1.00 94.56 188 GLU A O 1
ATOM 1519 N N . GLU A 1 189 ? 1.768 -5.961 -2.922 1.00 92.50 189 GLU A N 1
ATOM 1520 C CA . GLU A 1 189 ? 3.052 -5.304 -3.191 1.00 92.50 189 GLU A CA 1
ATOM 1521 C C . GLU A 1 189 ? 4.247 -6.179 -2.788 1.00 92.50 189 GLU A C 1
ATOM 1523 O O . GLU A 1 189 ? 5.124 -6.434 -3.617 1.00 92.50 189 GLU A O 1
ATOM 1528 N N . LEU A 1 190 ? 4.267 -6.717 -1.565 1.00 93.75 190 LEU A N 1
ATOM 1529 C CA . LEU A 1 190 ? 5.342 -7.605 -1.107 1.00 93.75 190 LEU A CA 1
ATOM 1530 C C . LEU A 1 190 ? 5.493 -8.843 -2.012 1.00 93.75 190 LEU A C 1
ATOM 1532 O O . LEU A 1 190 ? 6.609 -9.327 -2.244 1.00 93.75 190 LEU A O 1
ATOM 1536 N N . ALA A 1 191 ? 4.379 -9.377 -2.520 1.00 91.81 191 ALA A N 1
ATOM 1537 C CA . ALA A 1 191 ? 4.371 -10.511 -3.438 1.00 91.81 191 ALA A CA 1
ATOM 1538 C C . ALA A 1 191 ? 4.944 -10.147 -4.816 1.00 91.81 191 ALA A C 1
ATOM 1540 O O . ALA A 1 191 ? 5.666 -10.964 -5.395 1.00 91.81 191 ALA A O 1
ATOM 1541 N N . LEU A 1 192 ? 4.673 -8.939 -5.321 1.00 89.81 192 LEU A N 1
ATOM 1542 C CA . LEU A 1 192 ? 5.313 -8.419 -6.532 1.00 89.81 192 LEU A CA 1
ATOM 1543 C C . LEU A 1 192 ? 6.809 -8.192 -6.306 1.00 89.81 192 LEU A C 1
ATOM 1545 O O . LEU A 1 192 ? 7.618 -8.721 -7.067 1.00 89.81 192 LEU A O 1
ATOM 1549 N N . MET A 1 193 ? 7.186 -7.535 -5.202 1.00 89.81 193 MET A N 1
ATOM 1550 C CA . MET A 1 193 ? 8.590 -7.297 -4.855 1.00 89.81 193 MET A CA 1
ATOM 1551 C C . MET A 1 193 ? 9.365 -8.611 -4.797 1.00 89.81 193 MET A C 1
ATOM 1553 O O . MET A 1 193 ? 10.448 -8.704 -5.356 1.00 89.81 193 MET A O 1
ATOM 1557 N N . LYS A 1 194 ? 8.798 -9.669 -4.201 1.00 88.31 194 LYS A N 1
ATOM 1558 C CA . LYS A 1 194 ? 9.438 -10.993 -4.127 1.00 88.31 194 LYS A CA 1
ATOM 1559 C C . LYS A 1 194 ? 9.816 -11.561 -5.504 1.00 88.31 194 LYS A C 1
ATOM 1561 O O . LYS A 1 194 ? 10.784 -12.315 -5.590 1.00 88.31 194 LYS A O 1
ATOM 1566 N N . LYS A 1 195 ? 9.067 -11.234 -6.564 1.00 85.88 195 LYS A N 1
ATOM 1567 C CA . LYS A 1 195 ? 9.389 -11.650 -7.941 1.00 85.88 195 LYS A CA 1
ATOM 1568 C C . LYS A 1 195 ? 10.581 -10.870 -8.505 1.00 85.88 195 LYS A C 1
ATOM 1570 O O . LYS A 1 195 ? 11.333 -11.438 -9.282 1.00 85.88 195 LYS A O 1
ATOM 1575 N N . GLU A 1 196 ? 10.769 -9.623 -8.077 1.00 81.62 196 GLU A N 1
ATOM 1576 C CA . GLU A 1 196 ? 11.812 -8.684 -8.523 1.00 81.62 196 GLU A CA 1
ATOM 1577 C C . GLU A 1 196 ? 12.991 -8.543 -7.525 1.00 81.62 196 GLU A C 1
ATOM 1579 O O . GLU A 1 196 ? 13.809 -7.626 -7.642 1.00 81.62 196 GLU A O 1
ATOM 1584 N N . VAL A 1 197 ? 13.093 -9.420 -6.519 1.00 82.94 197 VAL A N 1
ATOM 1585 C CA . VAL A 1 197 ? 14.215 -9.458 -5.564 1.00 82.94 197 VAL A CA 1
ATOM 1586 C C . VAL A 1 197 ? 15.317 -10.376 -6.089 1.00 82.94 197 VAL A C 1
ATOM 1588 O O . VAL A 1 197 ? 15.041 -11.461 -6.599 1.00 82.94 197 VAL A O 1
ATOM 1591 N N . HIS A 1 198 ? 16.580 -9.979 -5.895 1.00 66.19 198 HIS A N 1
ATOM 1592 C CA . HIS A 1 198 ? 17.736 -10.839 -6.172 1.00 66.19 198 HIS A CA 1
ATOM 1593 C C . HIS A 1 198 ? 17.585 -12.202 -5.467 1.00 66.19 198 HIS A C 1
ATOM 1595 O O . HIS A 1 198 ? 17.674 -12.295 -4.235 1.00 66.19 198 HIS A O 1
ATOM 1601 N N . LYS A 1 199 ? 17.388 -13.263 -6.259 1.00 57.72 199 LYS A N 1
ATOM 1602 C CA . LYS A 1 199 ? 17.650 -14.639 -5.833 1.00 57.72 199 LYS A CA 1
ATOM 1603 C C . LYS A 1 199 ? 19.169 -14.801 -5.834 1.00 57.72 199 LYS A C 1
ATOM 1605 O O . LYS A 1 199 ? 19.767 -14.845 -6.903 1.00 57.72 199 LYS A O 1
ATOM 1610 N N . ARG A 1 200 ? 19.784 -14.759 -4.653 1.00 46.28 200 ARG A N 1
ATOM 1611 C CA . ARG A 1 200 ? 21.130 -15.317 -4.486 1.00 46.28 200 ARG A CA 1
ATOM 1612 C C . ARG A 1 200 ? 21.027 -16.832 -4.464 1.00 46.28 200 ARG A C 1
ATOM 1614 O O . ARG A 1 200 ? 20.005 -17.313 -3.922 1.00 46.28 200 ARG A O 1
#

Sequence (200 aa):
MTGAFTALLWCTMVLPLAAAAPLSDTSLGPVPKYSQAEWKKEKEDIAKFDKQLKEWKKAVKKANPDYLNTVYGRILEAAYREHNQLSNRVSGRSRQLIRQEGKSERDSLAPKAYNPELRDQPARVTKEEIRLRKAESDYLANYVDLVKKQTTLLKNLKNNKPFSSDAEPRIYADLTKELEAFRDAMKEELALMKKEVHKR

Foldseek 3Di:
DDDDDDDDDPPPPPPDPPPDDPPPCPLDFAAQPDEPVVLVVLVVLLVVLVVLLVQLVVCLVVLDLVSNLVSLVVSLVSLVVVLCVLVVVLVVLVVVLVDQPPPPPPDDPDPDDPDPPCPPDRPDQDPVNVSNSVSSVVLSVQSVVLSVLSVVLSVVSVPDDRDDSPDDSVVSVVNSVSSVSSSVSSVSVSVSSVSNYDDD

pLDDT: mean 76.48, std 20.12, range [33.66, 96.62]

Secondary structure (DSSP, 8-state):
-------------------PPP-----PPPP--B-HHHHHHHHHHHHHHHHHHHHHHHHHHHT-HHHHHHHHHHHHHHHHHHHHHHHHHHHHHHHHHH-----------------SS-TTPPP---HHHHHHHHHHHHHHHHHHHHHHHHHHHHHHHHTPPPP-TT--HHHHHHHHHHHHHHHHHHHHHHHHHHHSB---